Protein AF-A0A8B8PFB7-F1 (afdb_monomer_lite)

Sequence (196 aa):
MISNVTHLPDSCLSVFVFPQHELLQSFLKPPCSRMTKSSRSHKKQRLQTSRGCRTLCCSCRLSVSSSSEEAEGAGPERFATISSLAHAMVQERLDQMIRERQEARHRSERARRQRGGRGEKQFVVMVAMEKSSRDPREDFRESMVEMITVNKIDDPKDLRRLLNYYISMNSDEHRGLILEVFHDVCTRLFLCCKCH

Foldseek 3Di:
DDPPPPDDDPQQDKAWFFDDPVVPVVPPPDDDDDDDDDDDDDDDDDDDDDDDDDDDDDPDDDDDDDDDDDDDDDDCVVVVVVVVVVVVVVVVVVVVVVVVVVVVVVVVVVVVVVVVPPDPDPPDDTDIDIDRHPDVLVRLLVRLLCVCPVVVPDDPVVLVVVLVVRVVRGDPVCNVSSVVSSVVNCCVPPPVVPPD

Secondary structure (DSSP, 8-state):
-----------PEEEEE--STTHHHHH-SPPPP-----------------------------------------STHHHHHHHHHHHHHHHHHHHHHHHHHHHHHHHHHHHHHHHTTS----------EEEEES-HHHHHHHHHHHHHHHTT--SHHHHHHHHHHHHHHS-GGGHHHHHHHHHHHHHHHHTGGG--

pLDDT: mean 70.14, std 24.4, range [28.38, 98.25]

Radius of gyration: 36.39 Å; chains: 1; bounding box: 89×54×112 Å

Structure (mmCIF, N/CA/C/O backbone):
data_AF-A0A8B8PFB7-F1
#
_entry.id   AF-A0A8B8PFB7-F1
#
loop_
_atom_site.group_PDB
_atom_site.id
_atom_site.type_symbol
_atom_site.label_atom_id
_atom_site.label_alt_id
_atom_site.label_comp_id
_atom_site.label_asym_id
_atom_site.label_entity_id
_atom_site.label_seq_id
_atom_site.pdbx_PDB_ins_code
_atom_site.Cartn_x
_atom_site.Cartn_y
_atom_site.Cartn_z
_atom_site.occupancy
_atom_site.B_iso_or_equiv
_atom_site.auth_seq_id
_atom_site.auth_comp_id
_atom_site.auth_asym_id
_atom_site.auth_atom_id
_atom_site.pdbx_PDB_model_num
ATOM 1 N N . MET A 1 1 ? 19.085 -4.648 -51.138 1.00 39.06 1 MET A N 1
ATOM 2 C CA . MET A 1 1 ? 18.911 -5.297 -49.817 1.00 39.06 1 MET A CA 1
ATOM 3 C C . MET A 1 1 ? 18.331 -4.253 -48.876 1.00 39.06 1 MET A C 1
ATOM 5 O O . MET A 1 1 ? 18.726 -3.101 -49.003 1.00 39.06 1 MET A O 1
ATOM 9 N N . ILE A 1 2 ? 17.368 -4.604 -48.019 1.00 37.31 2 ILE A N 1
ATOM 10 C CA . ILE A 1 2 ? 16.707 -3.635 -47.127 1.00 37.31 2 ILE A CA 1
ATOM 11 C C . ILE A 1 2 ? 17.479 -3.592 -45.806 1.00 37.31 2 ILE A C 1
ATOM 13 O O . ILE A 1 2 ? 17.349 -4.494 -44.984 1.00 37.31 2 ILE A O 1
ATOM 17 N N . SER A 1 3 ? 18.282 -2.549 -45.605 1.00 39.00 3 SER A N 1
ATOM 18 C CA . SER A 1 3 ? 19.093 -2.359 -44.393 1.00 39.00 3 SER A CA 1
ATOM 19 C C . SER A 1 3 ? 18.281 -1.771 -43.229 1.00 39.00 3 SER A C 1
ATOM 21 O O . SER A 1 3 ? 18.699 -0.795 -42.610 1.00 39.00 3 SER A O 1
ATOM 23 N N . ASN A 1 4 ? 17.124 -2.363 -42.913 1.00 42.34 4 ASN A N 1
ATOM 24 C CA . ASN A 1 4 ? 16.313 -1.982 -41.751 1.00 42.34 4 ASN A CA 1
ATOM 25 C C . ASN A 1 4 ? 16.910 -2.568 -40.461 1.00 42.34 4 ASN A C 1
ATOM 27 O O . ASN A 1 4 ? 16.316 -3.422 -39.808 1.00 42.34 4 ASN A O 1
ATOM 31 N N . VAL A 1 5 ? 18.101 -2.097 -40.093 1.00 45.91 5 VAL A N 1
ATOM 32 C CA . VAL A 1 5 ? 18.707 -2.358 -38.782 1.00 45.91 5 VAL A CA 1
ATOM 33 C C . VAL A 1 5 ? 18.156 -1.323 -37.801 1.00 45.91 5 VAL A C 1
ATOM 35 O O . VAL A 1 5 ? 18.794 -0.318 -37.496 1.00 45.91 5 VAL A O 1
ATOM 38 N N . THR A 1 6 ? 16.928 -1.545 -37.330 1.00 47.28 6 THR A N 1
ATOM 39 C CA . THR A 1 6 ? 16.297 -0.740 -36.272 1.00 47.28 6 THR A CA 1
ATOM 40 C C . THR A 1 6 ? 16.892 -1.106 -34.913 1.00 47.28 6 THR A C 1
ATOM 42 O O . THR A 1 6 ? 16.247 -1.758 -34.097 1.00 47.28 6 THR A O 1
ATOM 45 N N . HIS A 1 7 ? 18.149 -0.720 -34.692 1.00 54.62 7 HIS A N 1
ATOM 46 C CA . HIS A 1 7 ? 18.865 -0.957 -33.443 1.00 54.62 7 HIS A CA 1
ATOM 47 C C . HIS A 1 7 ? 19.102 0.370 -32.720 1.00 54.62 7 HIS A C 1
ATOM 49 O O . HIS A 1 7 ? 20.118 1.020 -32.940 1.00 54.62 7 HIS A O 1
ATOM 55 N N . LEU A 1 8 ? 18.152 0.767 -31.870 1.00 46.72 8 LEU A N 1
ATOM 56 C CA . LEU A 1 8 ? 18.397 1.488 -30.615 1.00 46.72 8 LEU A CA 1
ATOM 57 C C . LEU A 1 8 ? 17.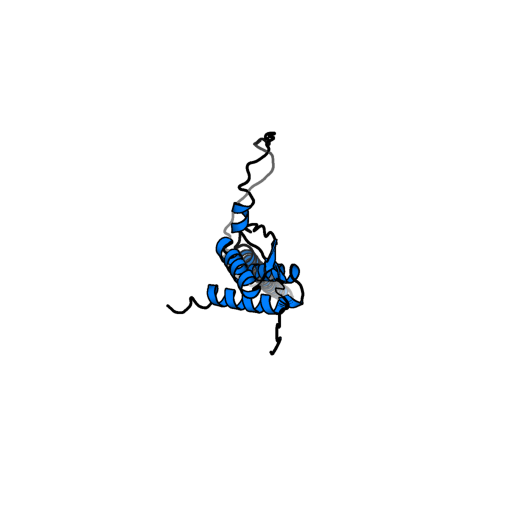076 1.606 -29.817 1.00 46.72 8 LEU A C 1
ATOM 59 O O . LEU A 1 8 ? 16.031 1.770 -30.449 1.00 46.72 8 LEU A O 1
ATOM 63 N N . PRO A 1 9 ? 17.101 1.639 -28.471 1.00 50.00 9 PRO A N 1
ATOM 64 C CA . PRO A 1 9 ? 18.211 1.313 -27.570 1.00 50.00 9 PRO A CA 1
ATOM 65 C C . PRO A 1 9 ? 17.917 0.104 -26.659 1.00 50.00 9 PRO A C 1
ATOM 67 O O . PRO A 1 9 ? 16.796 -0.091 -26.199 1.00 50.00 9 PRO A O 1
ATOM 70 N N . ASP A 1 10 ? 18.967 -0.614 -26.246 1.00 57.00 10 A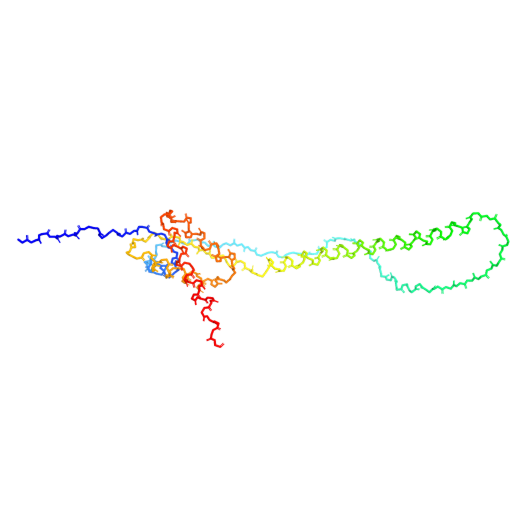SP A N 1
ATOM 71 C CA . ASP A 1 10 ? 18.970 -1.422 -25.013 1.00 57.00 10 ASP A CA 1
ATOM 72 C C . ASP A 1 10 ? 19.016 -0.502 -23.767 1.00 57.00 10 ASP A C 1
ATOM 74 O O . ASP A 1 10 ? 19.882 -0.628 -22.899 1.00 57.00 10 ASP A O 1
ATOM 78 N N . SER A 1 11 ? 18.130 0.498 -23.703 1.00 67.81 11 SER A N 1
ATOM 79 C CA . SER A 1 11 ? 18.106 1.506 -22.641 1.00 67.81 11 SER A CA 1
ATOM 80 C C . SER A 1 11 ? 17.482 0.931 -21.377 1.00 67.81 11 SER A C 1
ATOM 82 O O . SER A 1 11 ? 16.283 1.089 -21.140 1.00 67.81 11 SER A O 1
ATOM 84 N N . CYS A 1 12 ? 18.305 0.283 -20.555 1.00 78.56 12 CYS A N 1
ATOM 85 C CA . CYS A 1 12 ? 17.931 -0.007 -19.179 1.00 78.56 12 CYS A CA 1
ATOM 86 C C . CYS A 1 12 ? 17.580 1.307 -18.456 1.00 78.56 12 CYS A C 1
ATOM 88 O O . CYS A 1 12 ? 18.377 2.247 -18.449 1.00 78.56 12 CYS A O 1
ATOM 90 N N . LEU A 1 13 ? 16.403 1.365 -17.840 1.00 86.12 13 LEU A N 1
ATOM 91 C CA . LEU A 1 13 ? 15.935 2.509 -17.060 1.00 86.12 13 LEU A CA 1
ATOM 92 C C . LEU A 1 13 ? 16.525 2.439 -15.646 1.00 86.12 13 LEU A C 1
ATOM 94 O O . LEU A 1 13 ? 16.589 1.358 -15.062 1.00 86.12 13 LEU A O 1
ATOM 98 N N . SER A 1 14 ? 16.950 3.572 -15.083 1.00 89.69 14 SER A N 1
ATOM 99 C CA . SER A 1 14 ? 17.340 3.635 -13.668 1.00 89.69 14 SER A CA 1
ATOM 100 C C . SER A 1 14 ? 16.090 3.782 -12.802 1.00 89.69 14 SER A C 1
ATOM 102 O O . SER A 1 14 ? 15.333 4.739 -12.967 1.00 89.69 14 SER A O 1
ATOM 104 N N . VAL A 1 15 ? 15.865 2.827 -11.897 1.00 92.12 15 VAL A N 1
ATOM 105 C CA . VAL A 1 15 ? 14.739 2.828 -10.951 1.00 92.12 15 VAL A CA 1
ATOM 106 C C . VAL A 1 15 ? 15.194 2.444 -9.548 1.00 92.12 15 VAL A C 1
ATOM 108 O O . VAL A 1 15 ? 16.101 1.633 -9.375 1.00 92.12 15 VAL A O 1
ATOM 111 N N . PHE A 1 16 ? 14.542 3.000 -8.530 1.00 94.56 16 PHE A N 1
ATOM 112 C CA . PHE A 1 16 ? 14.813 2.693 -7.128 1.00 94.56 16 PHE A CA 1
ATOM 113 C C . PHE A 1 16 ? 13.823 1.663 -6.583 1.00 94.56 16 PHE A C 1
ATOM 115 O O . PHE A 1 16 ? 12.617 1.921 -6.488 1.00 94.56 16 PHE A O 1
ATOM 122 N N . VAL A 1 17 ? 14.365 0.514 -6.182 1.00 92.69 17 VAL A N 1
ATOM 123 C CA . VAL A 1 17 ? 13.664 -0.616 -5.551 1.00 92.69 17 VAL A CA 1
ATOM 124 C C . VAL A 1 17 ? 14.156 -0.826 -4.114 1.00 92.69 17 VAL A C 1
ATOM 126 O O . VAL A 1 17 ? 15.149 -0.237 -3.697 1.00 92.69 17 VAL A O 1
ATOM 129 N N . PHE A 1 18 ? 13.457 -1.653 -3.336 1.00 90.81 18 PHE A N 1
ATOM 130 C CA . PHE A 1 18 ? 13.737 -1.916 -1.919 1.00 90.81 18 PHE A CA 1
ATOM 131 C C . PHE A 1 18 ? 13.881 -3.430 -1.660 1.00 90.81 18 PHE A C 1
ATOM 133 O O . PHE A 1 18 ? 12.970 -4.038 -1.092 1.00 90.81 18 PHE A O 1
ATOM 140 N N . PRO A 1 19 ? 14.970 -4.070 -2.120 1.00 78.88 19 PRO A N 1
ATOM 141 C CA . PRO A 1 19 ? 15.204 -5.494 -1.899 1.00 78.88 19 PRO A CA 1
ATOM 142 C C . PRO A 1 19 ? 15.572 -5.777 -0.434 1.00 78.88 19 PRO A C 1
ATOM 144 O O . PRO A 1 19 ? 16.283 -4.997 0.204 1.00 78.88 19 PRO A O 1
ATOM 147 N N . GLN A 1 20 ? 15.133 -6.916 0.103 1.00 74.56 20 GLN A N 1
ATOM 148 C CA . GLN A 1 20 ? 15.530 -7.404 1.432 1.00 74.56 20 GLN A CA 1
ATOM 149 C C . GLN A 1 20 ? 16.622 -8.483 1.328 1.00 74.56 20 GLN A C 1
ATOM 151 O O . GLN A 1 20 ? 17.591 -8.454 2.090 1.00 74.56 20 GLN A O 1
ATOM 156 N N . HIS A 1 21 ? 16.524 -9.409 0.368 1.00 62.25 21 HIS A N 1
ATOM 157 C CA . HIS A 1 21 ? 17.450 -10.545 0.265 1.00 62.25 21 HIS A CA 1
ATOM 158 C C . HIS A 1 21 ? 18.843 -10.204 -0.322 1.00 62.25 21 HIS A C 1
ATOM 160 O O . HIS A 1 21 ? 19.815 -10.923 -0.072 1.00 62.25 21 HIS A O 1
ATOM 166 N N . GLU A 1 22 ? 19.004 -9.095 -1.058 1.00 54.19 22 GLU A N 1
ATOM 167 C CA . GLU A 1 22 ? 20.304 -8.704 -1.655 1.00 54.19 22 GLU A CA 1
ATOM 168 C C . GLU A 1 22 ? 21.370 -8.269 -0.625 1.00 54.19 22 GLU A C 1
ATOM 170 O O . GLU A 1 22 ? 22.569 -8.217 -0.928 1.00 54.19 22 GLU A O 1
ATOM 175 N N . LEU A 1 23 ? 20.969 -8.076 0.637 1.00 51.97 23 LEU A N 1
ATOM 176 C CA . LEU A 1 23 ? 21.881 -7.894 1.770 1.00 51.97 23 LEU A CA 1
ATOM 177 C C . LEU A 1 23 ? 22.758 -9.130 2.062 1.00 51.97 23 LEU A C 1
ATOM 179 O O . LEU A 1 23 ? 23.718 -9.017 2.819 1.00 51.97 23 LEU A O 1
ATOM 183 N N . LEU A 1 24 ? 22.480 -10.304 1.479 1.00 50.06 24 LEU A N 1
ATOM 184 C CA . LEU A 1 24 ? 23.294 -11.511 1.697 1.00 50.06 24 LEU A CA 1
ATOM 185 C C . LEU A 1 24 ? 24.457 -11.671 0.707 1.00 50.06 24 LEU A C 1
ATOM 187 O O . LEU A 1 24 ? 25.542 -12.079 1.117 1.00 50.06 24 LEU A O 1
ATOM 191 N N . GLN A 1 25 ? 24.281 -11.335 -0.576 1.00 45.12 25 GLN A N 1
ATOM 192 C CA . GLN A 1 25 ? 25.346 -11.535 -1.575 1.00 45.12 25 GLN A CA 1
ATOM 193 C C . GLN A 1 25 ? 26.448 -10.467 -1.483 1.00 45.12 25 GLN A C 1
ATOM 195 O O . GLN A 1 25 ? 27.622 -10.759 -1.704 1.00 45.12 25 GLN A O 1
ATOM 200 N N . SER A 1 26 ? 26.088 -9.244 -1.086 1.00 48.78 26 SER A N 1
ATOM 201 C CA . SER A 1 26 ? 27.021 -8.123 -0.913 1.00 48.78 26 SER A CA 1
ATOM 202 C C . SER A 1 26 ? 27.890 -8.232 0.353 1.00 48.78 26 SER A C 1
ATOM 204 O O . SER A 1 26 ? 29.047 -7.808 0.343 1.00 48.78 26 SER A O 1
ATOM 206 N N . PHE A 1 27 ? 27.379 -8.843 1.429 1.00 47.19 27 PHE A N 1
ATOM 207 C CA . PHE A 1 27 ? 28.067 -8.950 2.727 1.00 47.19 27 PHE A CA 1
ATOM 208 C C . PHE A 1 27 ? 28.933 -10.212 2.908 1.00 47.19 27 PHE A C 1
ATOM 210 O O . PHE A 1 27 ? 29.645 -10.321 3.905 1.00 47.19 27 PHE A O 1
ATOM 217 N N . LEU A 1 28 ? 28.938 -11.151 1.955 1.00 43.72 28 LEU A N 1
ATOM 218 C CA . LEU A 1 28 ? 29.714 -12.402 2.045 1.00 43.72 28 LEU A CA 1
ATOM 219 C C . LEU A 1 28 ? 31.224 -12.262 1.744 1.00 43.72 28 LEU A C 1
ATOM 221 O O . LEU A 1 28 ? 31.945 -13.260 1.707 1.00 43.72 28 LEU A O 1
ATOM 225 N N . LYS A 1 29 ? 31.742 -11.037 1.573 1.00 38.25 29 LYS A N 1
ATOM 226 C CA . LYS A 1 29 ? 33.186 -10.780 1.449 1.00 38.25 29 LYS A CA 1
ATOM 227 C C . LYS A 1 29 ? 33.809 -10.617 2.852 1.00 38.25 29 LYS A C 1
ATOM 229 O O . LYS A 1 29 ? 33.392 -9.718 3.580 1.00 38.25 29 LYS A O 1
ATOM 234 N N . PRO A 1 30 ? 34.773 -11.467 3.266 1.00 37.91 30 PRO A N 1
ATOM 235 C CA . PRO A 1 30 ? 35.178 -11.570 4.671 1.00 37.91 30 PRO A CA 1
ATOM 236 C C . PRO A 1 30 ? 35.854 -10.298 5.233 1.00 37.91 30 PRO A C 1
ATOM 238 O O . PRO A 1 30 ? 36.470 -9.538 4.482 1.00 37.91 30 PRO A O 1
ATOM 241 N N . PRO A 1 31 ? 35.742 -10.045 6.555 1.00 41.88 31 PRO A N 1
ATOM 242 C CA . PRO A 1 31 ? 35.890 -8.704 7.120 1.00 41.88 31 PRO A CA 1
ATOM 243 C C . PRO A 1 31 ? 37.311 -8.353 7.583 1.00 41.88 31 PRO A C 1
ATOM 245 O O . PRO A 1 31 ? 38.028 -9.179 8.146 1.00 41.88 31 PRO A O 1
ATOM 248 N N . CYS A 1 32 ? 37.673 -7.071 7.477 1.00 33.94 32 CYS A N 1
ATOM 249 C CA . CYS A 1 32 ? 38.867 -6.527 8.124 1.00 33.94 32 CYS A CA 1
ATOM 250 C C . CYS A 1 32 ? 38.530 -6.058 9.553 1.00 33.94 32 CYS A C 1
ATOM 252 O O . CYS A 1 32 ? 37.668 -5.205 9.759 1.00 33.94 32 CYS A O 1
ATOM 254 N N . SER A 1 33 ? 39.181 -6.641 10.561 1.00 35.56 33 SER A N 1
ATOM 255 C CA . SER A 1 33 ? 38.752 -6.561 11.964 1.00 35.56 33 SER A CA 1
ATOM 256 C C . SER A 1 33 ? 39.342 -5.394 12.766 1.00 35.56 33 SER A C 1
ATOM 258 O O . SER A 1 33 ? 40.562 -5.208 12.772 1.00 35.56 33 SER A O 1
ATOM 260 N N . ARG A 1 34 ? 38.534 -4.764 13.634 1.00 35.47 34 ARG A N 1
ATOM 261 C CA . ARG A 1 34 ? 39.007 -4.291 14.952 1.00 35.47 34 ARG A CA 1
ATOM 262 C C . ARG A 1 34 ? 37.878 -4.241 15.989 1.00 35.47 34 ARG A C 1
ATOM 264 O O . ARG A 1 34 ? 36.794 -3.748 15.709 1.00 35.47 34 ARG A O 1
ATOM 271 N N . MET A 1 35 ? 38.155 -4.737 17.196 1.00 32.03 35 MET A N 1
ATOM 272 C CA . MET A 1 35 ? 37.244 -4.688 18.347 1.00 32.03 35 MET A CA 1
ATOM 273 C C . MET A 1 35 ? 37.580 -3.524 19.287 1.00 32.03 35 MET A C 1
ATOM 275 O O . MET A 1 35 ? 38.755 -3.285 19.556 1.00 32.03 35 MET A O 1
ATOM 279 N N . THR A 1 36 ? 36.562 -2.963 19.939 1.00 35.62 36 THR A N 1
ATOM 280 C CA . THR A 1 36 ? 36.608 -2.555 21.360 1.00 35.62 36 THR A CA 1
ATOM 281 C C . THR A 1 36 ? 35.285 -2.950 22.037 1.00 35.62 36 THR A C 1
ATOM 283 O O . THR A 1 36 ? 34.345 -3.374 21.364 1.00 35.62 36 THR A O 1
ATOM 286 N N . LYS A 1 37 ? 35.229 -2.952 23.377 1.00 32.09 37 LYS A N 1
ATOM 287 C CA . LYS A 1 37 ? 34.190 -3.656 24.157 1.00 32.09 37 LYS A CA 1
ATOM 288 C C . LYS A 1 37 ? 33.369 -2.722 25.056 1.00 32.09 37 LYS A C 1
ATOM 290 O O . LYS A 1 37 ? 33.923 -1.826 25.674 1.00 32.09 37 LYS A O 1
ATOM 295 N N . SER A 1 38 ? 32.077 -3.049 25.170 1.00 31.41 38 SER A N 1
ATOM 296 C CA . SER A 1 38 ? 31.204 -3.001 26.363 1.00 31.41 38 SER A CA 1
ATOM 297 C C . SER A 1 38 ? 31.486 -1.978 27.481 1.00 31.41 38 SER A C 1
ATOM 299 O O . SER A 1 38 ? 32.501 -2.058 28.169 1.00 31.41 38 SER A O 1
ATOM 301 N N . SER A 1 39 ? 30.472 -1.184 27.851 1.00 31.66 39 SER A N 1
ATOM 302 C CA . SER A 1 39 ? 29.658 -1.502 29.051 1.00 31.66 39 SER A CA 1
ATOM 303 C C . SER A 1 39 ? 28.652 -0.404 29.428 1.00 31.66 39 SER A C 1
ATOM 305 O O . SER A 1 39 ? 28.921 0.787 29.303 1.00 31.66 39 SER A O 1
ATOM 307 N N . ARG A 1 40 ? 27.497 -0.808 29.977 1.00 36.97 40 ARG A N 1
ATOM 308 C CA . ARG A 1 40 ? 26.675 0.002 30.895 1.00 36.97 40 ARG A CA 1
ATOM 309 C C . ARG A 1 40 ? 26.079 -0.917 31.962 1.00 36.97 40 ARG A C 1
ATOM 311 O O . ARG A 1 40 ? 25.558 -1.981 31.639 1.00 36.97 40 ARG A O 1
ATOM 318 N N . SER A 1 41 ? 26.212 -0.529 33.229 1.00 32.84 41 SER A N 1
ATOM 319 C CA . SER A 1 41 ? 25.873 -1.379 34.378 1.00 32.84 41 SER A CA 1
ATOM 320 C C . SER A 1 41 ? 24.480 -1.087 34.943 1.00 32.84 41 SER A C 1
ATOM 322 O O . SER A 1 41 ? 23.955 0.017 34.805 1.00 32.84 41 SER A O 1
ATOM 324 N N . HIS A 1 42 ? 23.895 -2.081 35.612 1.00 37.78 42 HIS A N 1
ATOM 325 C CA . HIS A 1 42 ? 22.624 -1.960 36.324 1.00 37.78 42 HIS A CA 1
ATOM 326 C C . HIS A 1 42 ? 22.849 -1.395 37.735 1.00 37.78 42 HIS A C 1
ATOM 328 O O . HIS A 1 42 ? 23.786 -1.804 38.421 1.00 37.78 42 HIS A O 1
ATOM 334 N N . LYS A 1 43 ? 21.940 -0.547 38.237 1.00 35.34 43 LYS A N 1
ATOM 335 C CA . LYS A 1 43 ? 21.883 -0.215 39.672 1.00 35.34 43 LYS A CA 1
ATOM 336 C C . LYS A 1 43 ? 20.445 -0.045 40.166 1.00 35.34 43 LYS A C 1
ATOM 338 O O . LYS A 1 43 ? 19.763 0.906 39.803 1.00 35.34 43 LYS A O 1
ATOM 343 N N 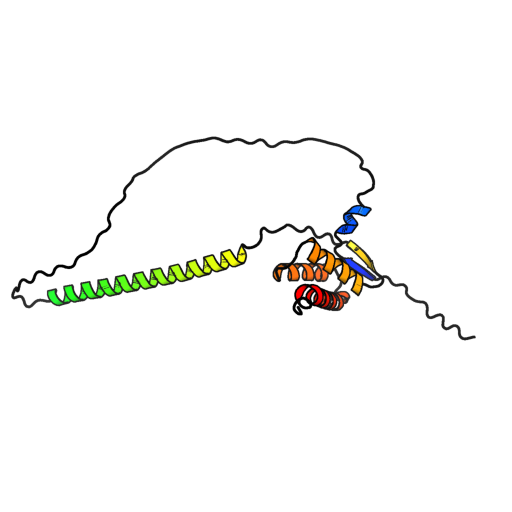. LYS A 1 44 ? 20.002 -0.962 41.033 1.00 37.28 44 LYS A N 1
ATOM 344 C CA . LYS A 1 44 ? 18.828 -0.772 41.903 1.00 37.28 44 LYS A CA 1
ATOM 345 C C . LYS A 1 44 ? 19.237 0.059 43.123 1.00 37.28 44 LYS A C 1
ATOM 347 O O . LYS A 1 44 ? 20.314 -0.169 43.668 1.00 37.28 44 LYS A O 1
ATOM 352 N N . GLN A 1 45 ? 18.342 0.908 43.627 1.00 35.09 45 GLN A N 1
ATOM 353 C CA . GLN A 1 45 ? 18.314 1.290 45.045 1.00 35.09 45 GLN A CA 1
ATOM 354 C C . GLN A 1 45 ? 16.857 1.518 45.497 1.00 35.09 45 GLN A C 1
ATOM 356 O O . GLN A 1 45 ? 15.939 1.433 44.682 1.00 35.09 45 GLN A O 1
ATOM 361 N N . ARG A 1 46 ? 16.625 1.661 46.808 1.00 34.22 46 ARG A N 1
ATOM 362 C CA . ARG A 1 46 ? 15.356 1.337 47.481 1.00 34.22 46 ARG A CA 1
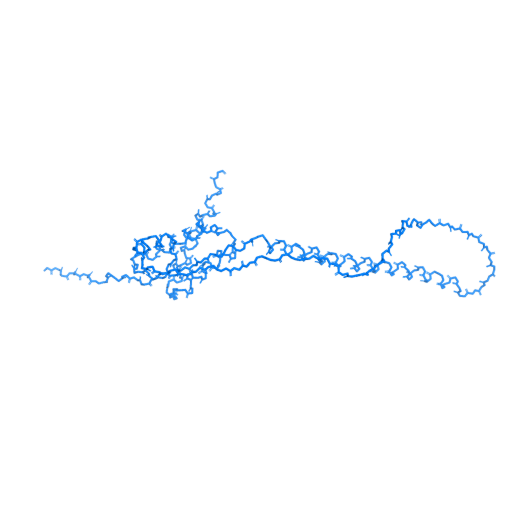ATOM 363 C C . ARG A 1 46 ? 15.014 2.375 48.567 1.00 34.22 46 ARG A C 1
ATOM 365 O O . ARG A 1 46 ? 15.901 2.727 49.333 1.00 34.22 46 ARG A O 1
ATOM 372 N N . LEU A 1 47 ? 13.709 2.650 48.712 1.00 30.95 47 LEU A N 1
ATOM 373 C CA . LEU A 1 47 ? 12.987 3.097 49.926 1.00 30.95 47 LEU A CA 1
ATOM 374 C C . LEU A 1 47 ? 12.931 4.600 50.314 1.00 30.95 47 LEU A C 1
ATOM 376 O O . LEU A 1 47 ? 13.961 5.209 50.553 1.00 30.95 47 LEU A O 1
ATOM 380 N N . GLN A 1 48 ? 11.683 5.061 50.561 1.00 37.06 48 GLN A N 1
ATOM 381 C CA . GLN A 1 48 ? 11.217 6.045 51.578 1.00 37.06 48 GLN A CA 1
ATOM 382 C C . GLN A 1 48 ? 11.730 7.510 51.527 1.00 37.06 48 GLN A C 1
ATOM 384 O O . GLN A 1 48 ? 12.805 7.785 51.022 1.00 37.06 48 GLN A O 1
ATOM 389 N N . THR A 1 49 ? 11.013 8.534 52.024 1.00 28.38 49 THR A N 1
ATOM 390 C CA . THR A 1 49 ? 9.701 8.657 52.732 1.00 28.38 49 THR A CA 1
ATOM 391 C C . THR A 1 49 ? 8.745 9.592 51.917 1.00 28.38 49 THR A C 1
ATOM 393 O O . THR A 1 49 ? 9.031 9.798 50.745 1.00 28.38 49 THR A O 1
ATOM 396 N N . SER A 1 50 ? 7.599 10.176 52.333 1.00 34.19 50 SER A N 1
ATOM 397 C CA . SER A 1 50 ? 6.775 10.220 53.570 1.00 34.19 50 SER A CA 1
ATOM 398 C C . SER A 1 50 ? 5.299 10.586 53.234 1.00 34.19 50 SER A C 1
ATOM 400 O O . SER A 1 50 ? 5.042 10.966 52.100 1.00 34.19 50 SER A O 1
ATOM 402 N N . ARG A 1 51 ? 4.391 10.563 54.238 1.00 36.50 51 ARG A N 1
ATOM 403 C CA . ARG A 1 51 ? 3.110 11.331 54.383 1.00 36.50 51 ARG A CA 1
ATOM 404 C C . ARG A 1 51 ? 2.034 11.246 53.258 1.00 36.50 51 ARG A C 1
ATOM 406 O O . ARG A 1 51 ? 2.292 11.591 52.119 1.00 36.50 51 ARG A O 1
ATOM 413 N N . GLY A 1 52 ? 0.765 10.914 53.543 1.00 32.75 52 GLY A N 1
ATOM 414 C CA . GLY A 1 52 ? 0.136 10.549 54.826 1.00 32.75 52 GLY A CA 1
ATOM 415 C C . GLY A 1 52 ? -1.375 10.221 54.729 1.00 32.75 52 GLY A C 1
ATOM 416 O O . GLY A 1 52 ? -1.953 10.323 53.659 1.00 32.75 52 GLY A O 1
ATOM 417 N N . CYS A 1 53 ? -1.959 9.809 55.868 1.00 35.12 53 CYS A N 1
ATOM 418 C CA . CYS A 1 53 ? -3.390 9.682 56.247 1.00 35.12 53 CYS A CA 1
ATOM 419 C C . CYS A 1 53 ? -4.436 9.290 55.165 1.00 35.12 53 CYS A C 1
ATOM 421 O O . CYS A 1 53 ? -4.785 10.091 54.311 1.00 35.12 53 CYS A O 1
ATOM 423 N N . ARG A 1 54 ? -4.960 8.047 55.156 1.00 42.25 54 ARG A N 1
ATOM 424 C CA . ARG A 1 54 ? -6.076 7.520 56.006 1.00 42.25 54 ARG A CA 1
ATOM 425 C C . ARG A 1 54 ? -7.408 8.262 55.756 1.00 42.25 54 ARG A C 1
ATOM 427 O O . ARG A 1 54 ? -7.510 9.426 56.118 1.00 42.25 54 ARG A O 1
ATOM 434 N N . THR A 1 55 ? -8.477 7.631 55.250 1.00 41.38 55 THR A N 1
ATOM 435 C CA . THR A 1 55 ? -9.435 6.780 56.013 1.00 41.38 55 THR A CA 1
ATOM 436 C C . THR A 1 55 ? -10.530 6.247 55.050 1.00 41.38 55 THR A C 1
ATOM 438 O O . THR A 1 55 ? -10.745 6.843 53.999 1.00 41.38 55 THR A O 1
ATOM 441 N N . LEU A 1 56 ? -11.197 5.129 55.377 1.00 50.59 56 LEU A N 1
ATOM 442 C CA . LEU A 1 56 ? -12.327 4.536 54.622 1.00 50.59 56 LEU A CA 1
ATOM 443 C C . LEU A 1 56 ? -13.687 4.915 55.261 1.00 50.59 56 LEU A C 1
ATOM 445 O O . LEU A 1 56 ? -13.703 5.622 56.262 1.00 50.59 56 LEU A O 1
ATOM 449 N N . CYS A 1 57 ? -14.804 4.355 54.767 1.00 36.94 57 CYS A N 1
ATOM 450 C CA . CYS A 1 57 ? -16.195 4.621 55.201 1.00 36.94 57 CYS A CA 1
ATOM 451 C C . CYS A 1 57 ? -16.782 5.931 54.605 1.00 36.94 57 CYS A C 1
ATOM 453 O O . CYS A 1 57 ? -16.040 6.862 54.322 1.00 36.94 57 CYS A O 1
ATOM 455 N N . CYS A 1 58 ? -18.090 6.059 54.339 1.00 38.16 58 CYS A N 1
ATOM 456 C CA . CYS A 1 58 ? -19.217 5.191 54.712 1.00 38.16 58 CYS A CA 1
ATOM 457 C C . CYS A 1 58 ? -20.191 4.907 53.549 1.00 38.16 58 CYS A C 1
ATOM 459 O O . CYS A 1 58 ? -20.328 5.703 52.624 1.00 38.16 58 CYS A O 1
ATOM 461 N N . SER A 1 59 ? -20.900 3.775 53.626 1.00 49.47 59 SER A N 1
ATOM 462 C CA . SER A 1 59 ? -22.034 3.444 52.750 1.00 49.47 59 SER A CA 1
ATOM 463 C C . SER A 1 59 ? -23.327 4.063 53.294 1.00 49.47 59 SER A C 1
ATOM 465 O O . SER A 1 59 ? -24.133 3.387 53.933 1.00 49.47 59 SER A O 1
ATOM 467 N N . CYS A 1 60 ? -23.525 5.361 53.069 1.00 35.53 60 CYS A N 1
ATOM 468 C CA . CYS A 1 60 ? -24.703 6.075 53.561 1.00 35.53 60 CYS A CA 1
ATOM 469 C C . CYS A 1 60 ? -25.952 5.776 52.712 1.00 35.53 60 CYS A C 1
ATOM 471 O O . CYS A 1 60 ? -26.202 6.434 51.704 1.00 35.53 60 CYS A O 1
ATOM 473 N N . ARG A 1 61 ? -26.782 4.821 53.154 1.00 48.09 61 ARG A N 1
ATOM 474 C CA . ARG A 1 61 ? -28.199 4.775 52.755 1.00 48.09 61 ARG A CA 1
ATOM 475 C C . ARG A 1 61 ? -28.893 6.012 53.332 1.00 48.09 61 ARG A C 1
ATOM 477 O O . ARG A 1 61 ? -29.052 6.104 54.546 1.00 48.09 61 ARG A O 1
ATOM 484 N N . LEU A 1 62 ? -29.332 6.930 52.476 1.00 39.16 62 LEU A N 1
ATOM 485 C CA . LEU A 1 62 ? -30.250 7.994 52.878 1.00 39.16 62 LEU A CA 1
ATOM 486 C C . LEU A 1 62 ? -31.678 7.439 52.851 1.00 39.16 62 LEU A C 1
ATOM 488 O O . LEU A 1 62 ? -32.303 7.344 51.797 1.00 39.16 62 LEU A O 1
ATOM 492 N N . SER A 1 63 ? -32.172 7.019 54.015 1.00 34.47 63 SER A N 1
ATOM 493 C CA . SER A 1 63 ? -33.596 6.741 54.212 1.00 34.47 63 SER A CA 1
ATOM 494 C C . SER A 1 63 ? -34.334 8.057 54.432 1.00 34.47 63 SER A C 1
ATOM 496 O O . SER A 1 63 ? -33.950 8.835 55.303 1.00 34.47 63 SER A O 1
ATOM 498 N N . VAL A 1 64 ? -35.406 8.293 53.676 1.00 38.56 64 VAL A N 1
ATOM 499 C CA . VAL A 1 64 ? -36.339 9.387 53.962 1.00 38.56 64 VAL A CA 1
ATOM 500 C C . VAL A 1 64 ? -37.309 8.962 55.063 1.00 38.56 64 VAL A C 1
ATOM 502 O O . VAL A 1 64 ? -37.942 7.913 54.960 1.00 38.56 64 VAL A O 1
ATOM 505 N N . SER A 1 65 ? -37.446 9.799 56.089 1.00 31.95 65 SER A N 1
ATOM 506 C CA . SER A 1 65 ? -38.533 9.737 57.066 1.00 31.95 65 SER A CA 1
ATOM 507 C C . SER A 1 65 ? -39.191 11.107 57.117 1.00 31.95 65 SER A C 1
ATOM 509 O O . SER A 1 65 ? -38.513 12.109 57.332 1.00 31.95 65 SER A O 1
ATOM 511 N N . SER A 1 66 ? -40.502 11.150 56.898 1.00 43.94 66 SER A N 1
ATOM 512 C CA . SER A 1 66 ? -41.307 12.351 57.107 1.00 43.94 66 SER A CA 1
ATOM 513 C C . SER A 1 66 ? -41.829 12.348 58.542 1.00 43.94 66 SER A C 1
ATOM 515 O O . SER A 1 66 ? -42.392 11.345 58.977 1.00 43.94 66 SER A O 1
ATOM 517 N N . SER A 1 67 ? -41.658 13.467 59.245 1.00 36.47 67 SER A N 1
ATOM 518 C CA . SER A 1 67 ? -42.456 13.811 60.423 1.00 36.47 67 SER A CA 1
ATOM 519 C C . SER A 1 67 ? -43.273 15.051 60.086 1.00 36.47 67 SER A C 1
ATOM 521 O O . SER A 1 67 ? -42.731 16.031 59.576 1.00 36.47 67 SER A O 1
ATOM 523 N N . SER A 1 68 ? -44.573 14.981 60.342 1.00 52.75 68 SER A N 1
ATOM 524 C CA . SER A 1 68 ? -45.540 16.048 60.103 1.00 52.75 68 SER A CA 1
ATOM 525 C C . SER A 1 68 ? -45.894 16.738 61.416 1.00 52.75 68 SER A C 1
ATOM 527 O O . SER A 1 68 ? -46.465 16.097 62.299 1.00 52.75 68 SER A O 1
ATOM 529 N N . GLU A 1 69 ? -45.625 18.036 61.518 1.00 42.16 69 GLU A N 1
ATOM 530 C CA . GLU A 1 69 ? -46.138 18.884 62.595 1.00 42.16 69 GLU A CA 1
ATOM 531 C C . GLU A 1 69 ? -46.769 20.131 61.963 1.00 42.16 69 GLU A C 1
ATOM 533 O O . GLU A 1 69 ? -46.107 20.881 61.244 1.00 42.16 69 GLU A O 1
ATOM 538 N N . GLU A 1 70 ? -48.074 20.312 62.174 1.00 59.59 70 GLU A N 1
ATOM 539 C CA . GLU A 1 70 ? -48.813 21.471 61.673 1.00 59.59 70 GLU A CA 1
ATOM 540 C C . GLU A 1 70 ? -48.554 22.680 62.576 1.00 59.59 70 GLU A C 1
ATOM 542 O O . GLU A 1 70 ? -48.841 22.649 63.774 1.00 59.59 70 GLU A O 1
ATOM 547 N N . ALA A 1 71 ? -48.049 23.763 61.987 1.00 37.78 71 ALA A N 1
ATOM 548 C CA . ALA A 1 71 ? -47.902 25.052 62.647 1.00 37.78 71 ALA A CA 1
ATOM 549 C C . ALA A 1 71 ? -48.426 26.172 61.739 1.00 37.78 71 ALA A C 1
ATOM 551 O O . ALA A 1 71 ? -47.968 26.349 60.603 1.00 37.78 71 ALA A O 1
ATOM 552 N N . GLU A 1 72 ? -49.391 26.923 62.270 1.00 54.69 72 GLU A N 1
ATOM 553 C CA . GLU A 1 72 ? -49.982 28.108 61.650 1.00 54.69 72 GLU A CA 1
ATOM 554 C C . GLU A 1 72 ? -48.916 29.188 61.412 1.00 54.69 72 GLU A C 1
ATOM 556 O O . GLU A 1 72 ? -48.208 29.597 62.333 1.00 54.69 72 GLU A O 1
ATOM 561 N N . GLY A 1 73 ? -48.806 29.677 60.175 1.00 38.47 73 GLY A N 1
ATOM 562 C CA . GLY A 1 73 ? -47.790 30.667 59.818 1.00 38.47 73 GLY A CA 1
ATOM 563 C C . GLY A 1 73 ? -47.832 31.073 58.349 1.00 38.47 73 GLY A C 1
ATOM 564 O O . GLY A 1 73 ? -47.180 30.462 57.502 1.00 38.47 73 GLY A O 1
ATOM 565 N N . ALA A 1 74 ? -48.579 32.133 58.036 1.00 50.84 74 ALA A N 1
ATOM 566 C CA . ALA A 1 74 ? -48.611 32.716 56.698 1.00 50.84 74 ALA A CA 1
ATOM 567 C C . ALA A 1 74 ? -47.314 33.502 56.417 1.00 50.84 74 ALA A C 1
ATOM 569 O O . ALA A 1 74 ? -47.208 34.683 56.745 1.00 50.84 74 ALA A O 1
ATOM 570 N N . GLY A 1 75 ? -46.318 32.848 55.810 1.00 45.94 75 GLY A N 1
ATOM 571 C CA . GLY A 1 75 ? -45.033 33.469 55.474 1.00 45.94 75 GLY A CA 1
ATOM 572 C C . GLY A 1 75 ? -44.330 32.853 54.252 1.00 45.94 75 GLY A C 1
ATOM 573 O O . GLY A 1 75 ? -44.714 31.771 53.801 1.00 45.94 75 GLY A O 1
ATOM 574 N N . PRO A 1 76 ? -43.286 33.512 53.703 1.00 48.00 76 PRO A N 1
ATOM 575 C CA . PRO A 1 76 ? -42.628 33.088 52.457 1.00 48.00 76 PRO A CA 1
ATOM 576 C C . PRO A 1 76 ? -41.848 31.763 52.546 1.00 48.00 76 PRO A C 1
ATOM 578 O O . PRO A 1 76 ? -41.515 31.179 51.516 1.00 48.00 76 PRO A O 1
ATOM 581 N N . GLU A 1 77 ? -41.570 31.284 53.763 1.00 45.28 77 GLU A N 1
ATOM 582 C CA . GLU A 1 77 ? -40.784 30.079 54.083 1.00 45.28 77 GLU A CA 1
ATOM 583 C C . GLU A 1 77 ? -41.140 28.851 53.231 1.00 45.28 77 GLU A C 1
ATOM 585 O O . GLU A 1 77 ? -40.254 28.239 52.634 1.00 45.28 77 GLU A O 1
ATOM 590 N N . ARG A 1 78 ? -42.433 28.517 53.086 1.00 42.81 78 ARG A N 1
ATOM 591 C CA . ARG A 1 78 ? -42.851 27.315 52.337 1.00 42.81 78 ARG A CA 1
ATOM 592 C C . ARG A 1 78 ? -42.438 27.370 50.853 1.00 42.81 78 ARG A C 1
ATOM 594 O O . ARG A 1 78 ? -42.170 26.327 50.262 1.00 42.81 78 ARG A O 1
ATOM 601 N N . PHE A 1 79 ? -42.299 28.561 50.258 1.00 43.59 79 PHE A N 1
ATOM 602 C CA . PHE A 1 79 ? -41.727 28.714 48.911 1.00 43.59 79 PHE A CA 1
ATOM 603 C C . PHE A 1 79 ? -40.199 28.582 48.897 1.00 43.59 79 PHE A C 1
ATOM 605 O O . PHE A 1 79 ? -39.654 28.053 47.929 1.00 43.59 79 PHE A O 1
ATOM 612 N N . ALA A 1 80 ? -39.500 29.003 49.956 1.00 48.94 80 ALA A N 1
ATOM 613 C CA . ALA A 1 80 ? -38.050 28.850 50.063 1.00 48.94 80 ALA A CA 1
ATOM 614 C C . ALA A 1 80 ? -37.633 27.369 50.134 1.00 48.94 80 ALA A C 1
ATOM 616 O O . ALA A 1 80 ? -36.691 26.972 49.447 1.00 48.94 80 ALA A O 1
ATOM 617 N N . THR A 1 81 ? -38.365 26.529 50.878 1.00 55.34 81 THR A N 1
ATOM 618 C CA . THR A 1 81 ? -38.084 25.082 50.976 1.00 55.34 81 THR A CA 1
ATOM 619 C C . THR A 1 81 ? -38.398 24.322 49.682 1.00 55.34 81 THR A C 1
ATOM 621 O O . THR A 1 81 ? -37.640 23.443 49.277 1.00 55.34 81 THR A O 1
ATOM 624 N N . ILE A 1 82 ? -39.491 24.670 48.992 1.00 53.72 82 ILE A N 1
ATOM 625 C CA . ILE A 1 82 ? -39.827 24.072 47.687 1.00 53.72 82 ILE A CA 1
ATOM 626 C C . ILE A 1 82 ? -38.801 24.501 46.627 1.00 53.72 82 ILE A C 1
ATOM 628 O O . ILE A 1 82 ? -38.344 23.675 45.836 1.00 53.72 82 ILE A O 1
ATOM 632 N N . SER A 1 83 ? -38.388 25.773 46.645 1.00 65.75 83 SER A N 1
ATOM 633 C CA . SER A 1 83 ? -37.344 26.300 45.763 1.00 65.75 83 SER A CA 1
ATOM 634 C C . SER A 1 83 ? -35.994 25.616 46.000 1.00 65.75 83 SER A C 1
ATOM 636 O O . SER A 1 83 ? -35.355 25.186 45.042 1.00 65.75 83 SER A O 1
ATOM 638 N N . SER A 1 84 ? -35.569 25.431 47.256 1.00 75.69 84 SER A N 1
ATOM 639 C CA . SER A 1 84 ? -34.287 24.782 47.563 1.00 75.69 84 SER A CA 1
ATOM 640 C C . SER A 1 84 ? -34.261 23.299 47.176 1.00 75.69 84 SER A C 1
ATOM 642 O O . SER A 1 84 ? -33.256 22.842 46.629 1.00 75.69 84 SER A O 1
ATOM 644 N N . LEU A 1 85 ? -35.369 22.565 47.348 1.00 79.31 85 LEU A N 1
ATOM 645 C CA . LEU A 1 85 ? -35.498 21.188 46.856 1.00 79.31 85 LEU A CA 1
ATOM 646 C C . LEU A 1 85 ? -35.450 21.124 45.320 1.00 79.31 85 LEU A C 1
ATOM 648 O O . LEU A 1 85 ? -34.714 20.309 44.762 1.00 79.31 85 LEU A O 1
ATOM 652 N N . ALA A 1 86 ? -36.173 22.009 44.627 1.00 82.44 86 ALA A N 1
ATOM 653 C CA . ALA A 1 86 ? -36.135 22.088 43.167 1.00 82.44 86 ALA A CA 1
ATOM 654 C C . ALA A 1 86 ? -34.726 22.437 42.649 1.00 82.44 86 ALA A C 1
ATOM 656 O O . ALA A 1 86 ? -34.233 21.798 41.717 1.00 82.44 86 ALA A O 1
ATOM 657 N N . HIS A 1 87 ? -34.036 23.385 43.292 1.00 85.12 87 HIS A N 1
ATOM 658 C CA . HIS A 1 87 ? -32.642 23.715 42.999 1.00 85.12 87 HIS A CA 1
ATOM 659 C C . HIS A 1 87 ? -31.701 22.524 43.224 1.00 85.12 87 HIS A C 1
ATOM 661 O O . HIS A 1 87 ? -30.852 22.271 42.371 1.00 85.12 87 HIS A O 1
ATOM 667 N N . ALA A 1 88 ? -31.864 21.763 44.311 1.00 87.19 88 ALA A N 1
ATOM 668 C CA . ALA A 1 88 ? -31.058 20.571 44.577 1.00 87.19 88 ALA A CA 1
ATOM 669 C C . ALA A 1 88 ? -31.243 19.494 43.491 1.00 87.19 88 ALA A C 1
ATOM 671 O O . ALA A 1 88 ? -30.257 18.974 42.969 1.00 87.19 88 ALA A O 1
ATOM 672 N N . MET A 1 89 ? -32.487 19.220 43.080 1.00 89.12 89 MET A N 1
ATOM 673 C CA . MET A 1 89 ? -32.792 18.265 42.005 1.00 89.12 89 MET A CA 1
ATOM 674 C C . MET A 1 89 ? -32.236 18.714 40.642 1.00 89.12 89 MET A C 1
ATOM 676 O O . MET A 1 89 ? -31.706 17.899 39.883 1.00 89.12 89 MET A O 1
ATOM 680 N N . VAL A 1 90 ? -32.319 20.012 40.324 1.00 94.31 90 VAL A N 1
ATOM 681 C CA . VAL A 1 90 ? -31.736 20.581 39.094 1.00 94.31 90 VAL A CA 1
ATOM 682 C C . VAL A 1 90 ? -30.208 20.503 39.120 1.00 94.31 90 VAL A C 1
ATOM 684 O O . VAL A 1 90 ? -29.608 20.131 38.111 1.00 94.31 90 VAL A O 1
ATOM 687 N N . GLN A 1 91 ? -29.579 20.794 40.263 1.00 93.06 91 GLN A N 1
ATOM 688 C CA . GLN A 1 91 ? -28.129 20.712 40.438 1.00 93.06 91 GLN A CA 1
ATOM 689 C C . GLN A 1 91 ? -27.627 19.269 40.287 1.00 93.06 91 GLN A C 1
ATOM 691 O O . GLN A 1 91 ? -26.738 19.017 39.475 1.00 93.06 91 GLN A O 1
ATOM 696 N N . GLU A 1 92 ? -28.250 18.301 40.968 1.00 94.56 92 GLU A N 1
ATOM 697 C CA . GLU A 1 92 ? -27.904 16.880 40.829 1.00 94.56 92 GLU A CA 1
ATOM 698 C C . GLU A 1 92 ? -28.048 16.406 39.374 1.00 94.56 92 GLU A C 1
ATOM 700 O O . GLU A 1 92 ? -27.170 15.710 38.848 1.00 94.56 92 GLU A O 1
ATOM 705 N N . ARG A 1 93 ? -29.123 16.821 38.687 1.00 93.62 93 ARG A N 1
ATOM 706 C CA . ARG A 1 93 ? -29.346 16.463 37.282 1.00 93.62 93 ARG A CA 1
ATOM 707 C C . ARG A 1 93 ? -28.310 17.094 36.351 1.00 93.62 93 ARG A C 1
ATOM 709 O O . ARG A 1 93 ? -27.877 16.428 35.408 1.00 93.62 93 ARG A O 1
ATOM 716 N N . LEU A 1 94 ? -27.892 18.333 36.609 1.00 93.75 94 LEU A N 1
ATOM 717 C CA . LEU A 1 94 ? -26.822 19.004 35.870 1.00 93.75 94 LEU A CA 1
ATOM 718 C C . LEU A 1 94 ? -25.480 18.288 36.067 1.00 93.75 94 LEU A C 1
ATOM 720 O O . LEU A 1 94 ? -24.828 17.938 35.082 1.00 93.75 94 LEU A O 1
ATOM 724 N N . ASP A 1 95 ? -25.111 17.984 37.311 1.00 94.50 95 ASP A N 1
ATOM 725 C CA . ASP A 1 95 ? -23.871 17.273 37.630 1.00 94.50 95 ASP A CA 1
ATOM 726 C C . ASP A 1 95 ? -23.850 15.860 37.031 1.00 94.50 95 ASP A C 1
ATOM 728 O O . ASP A 1 95 ? -22.813 15.400 36.548 1.00 94.50 95 ASP A O 1
ATOM 732 N N . GLN A 1 96 ? -25.001 15.184 36.975 1.00 94.69 96 GLN A N 1
ATOM 733 C CA . GLN A 1 96 ? -25.135 13.896 36.297 1.00 94.69 96 GLN A CA 1
ATOM 734 C C . GLN A 1 96 ? -24.897 14.006 34.783 1.00 94.69 96 GLN A C 1
ATOM 736 O O . GLN A 1 96 ? -24.125 13.221 34.232 1.00 94.69 96 GLN A O 1
ATOM 741 N N . MET A 1 97 ? -25.473 15.010 34.111 1.00 94.62 97 MET A N 1
ATOM 742 C CA . MET A 1 97 ? -25.211 15.258 32.684 1.00 94.62 97 MET A CA 1
ATOM 743 C C . MET A 1 97 ? -23.744 15.636 32.414 1.00 94.62 97 MET A C 1
ATOM 745 O O . MET A 1 97 ? -23.189 15.266 31.375 1.00 94.62 97 MET A O 1
ATOM 749 N N . ILE A 1 98 ? -23.091 16.348 33.340 1.00 95.44 98 ILE A N 1
ATOM 750 C CA . ILE A 1 98 ? -21.659 16.669 33.257 1.00 95.44 98 ILE A CA 1
ATOM 751 C C . ILE A 1 98 ? -20.819 15.385 33.347 1.00 95.44 98 ILE A C 1
ATOM 753 O O . ILE A 1 98 ? -19.969 15.168 32.478 1.00 95.44 98 ILE A O 1
ATOM 757 N N . ARG A 1 99 ? -21.090 14.509 34.329 1.00 95.12 99 ARG A N 1
ATOM 758 C CA . ARG A 1 99 ? -20.420 13.203 34.485 1.00 95.12 99 ARG A CA 1
ATOM 759 C C . ARG A 1 99 ? -20.572 12.337 33.235 1.00 95.12 99 ARG A C 1
ATOM 761 O O . ARG A 1 99 ? -19.568 11.957 32.635 1.00 95.12 99 ARG A O 1
ATOM 768 N N . GLU A 1 100 ? -21.803 12.109 32.776 1.00 94.94 100 GLU A N 1
ATOM 769 C CA . GLU A 1 100 ? -22.099 11.304 31.581 1.00 94.94 100 GLU A CA 1
ATOM 770 C C . GLU A 1 100 ? -21.359 11.824 30.335 1.00 94.94 100 GLU A C 1
ATOM 772 O O . GLU A 1 100 ? -20.780 11.049 29.567 1.00 94.94 100 GLU A O 1
ATOM 777 N N . ARG A 1 101 ? -21.301 13.151 30.150 1.00 95.38 101 ARG A N 1
ATOM 778 C CA . ARG A 1 101 ? -20.610 13.773 29.012 1.00 95.38 101 ARG A CA 1
ATOM 779 C C . ARG A 1 101 ? -19.085 13.670 29.107 1.00 95.38 101 ARG A C 1
ATOM 781 O O . ARG A 1 101 ? -18.429 13.523 28.072 1.00 95.38 101 ARG A O 1
ATOM 788 N N . GLN A 1 102 ? -18.509 13.730 30.308 1.00 93.31 102 GLN A N 1
ATOM 789 C CA . GLN A 1 102 ? -17.076 13.506 30.532 1.00 93.31 102 GLN A CA 1
ATOM 790 C C . GLN A 1 102 ? -16.701 12.029 30.333 1.00 93.31 102 GLN A C 1
ATOM 792 O O . GLN A 1 102 ? -15.730 11.730 29.635 1.00 93.31 102 GLN A O 1
ATOM 797 N N . GLU A 1 103 ? -17.508 11.098 30.843 1.00 92.69 103 GLU A N 1
ATOM 798 C CA . GLU A 1 103 ? -17.333 9.663 30.614 1.00 92.69 103 GLU A CA 1
ATOM 799 C C . GLU A 1 103 ? -17.425 9.295 29.133 1.00 92.69 103 GLU A C 1
ATOM 801 O O . GLU A 1 103 ? -16.578 8.551 28.637 1.00 92.69 103 GLU A O 1
ATOM 806 N N . ALA A 1 104 ? -18.401 9.837 28.398 1.00 90.06 104 ALA A N 1
ATOM 807 C CA . ALA A 1 104 ? -18.530 9.622 26.959 1.00 90.06 104 ALA A CA 1
ATOM 808 C C . ALA A 1 104 ? -17.286 10.115 26.196 1.00 90.06 104 ALA A C 1
ATOM 810 O O . ALA A 1 104 ? -16.761 9.396 25.337 1.00 90.06 104 ALA A O 1
ATOM 811 N N . ARG A 1 105 ? -16.751 11.295 26.557 1.00 92.31 105 ARG A N 1
ATOM 812 C CA . ARG A 1 105 ? -15.476 11.796 26.015 1.00 92.31 105 ARG A CA 1
ATOM 813 C C . ARG A 1 105 ? -14.336 10.824 26.317 1.00 92.31 105 ARG A C 1
ATOM 815 O O . ARG A 1 105 ? -13.733 10.317 25.373 1.00 92.31 105 ARG A O 1
ATOM 822 N N . HIS A 1 106 ? -14.088 10.475 27.579 1.00 91.06 106 HIS A N 1
ATOM 823 C CA . HIS A 1 106 ? -12.992 9.568 27.944 1.00 91.06 106 HIS A CA 1
ATOM 824 C C . HIS A 1 106 ? -13.146 8.151 27.370 1.00 91.06 106 HIS A C 1
ATOM 826 O O . HIS A 1 106 ? -12.147 7.519 27.025 1.00 91.06 106 HIS A O 1
ATOM 832 N N . ARG A 1 107 ? -14.373 7.646 27.196 1.00 89.31 107 ARG A N 1
ATOM 833 C CA . ARG A 1 107 ? -14.656 6.378 26.502 1.00 89.31 107 ARG A CA 1
ATOM 834 C C . ARG A 1 107 ? -14.253 6.464 25.027 1.00 89.31 107 ARG A C 1
ATOM 836 O O . ARG A 1 107 ? -13.563 5.571 24.539 1.00 89.31 107 ARG A O 1
ATOM 843 N N . SER A 1 108 ? -14.590 7.565 24.348 1.00 83.31 108 SER A N 1
ATOM 844 C CA . SER A 1 108 ? -14.172 7.817 22.961 1.00 83.31 108 SER A CA 1
ATOM 845 C C . SER A 1 108 ? -12.651 7.997 22.819 1.00 83.31 108 SER A C 1
ATOM 847 O O . SER A 1 108 ? -12.049 7.449 21.897 1.00 83.31 108 SER A O 1
ATOM 849 N N . GLU A 1 109 ? -11.993 8.669 23.770 1.00 84.56 109 GLU A N 1
ATOM 850 C CA . GLU A 1 109 ? -10.534 8.823 23.795 1.00 84.56 109 GLU A CA 1
ATOM 851 C C . GLU A 1 109 ? -9.819 7.493 24.034 1.00 84.56 109 GLU A C 1
ATOM 853 O O . GLU A 1 109 ? -8.844 7.195 23.346 1.00 84.56 109 GLU A O 1
ATOM 858 N N . ARG A 1 110 ? -10.304 6.674 24.978 1.00 82.88 110 ARG A N 1
ATOM 859 C CA . ARG A 1 110 ? -9.775 5.327 25.237 1.00 82.88 110 ARG A CA 1
ATOM 860 C C . ARG A 1 110 ? -9.928 4.442 24.001 1.00 82.88 110 ARG A C 1
ATOM 862 O O . ARG A 1 110 ? -8.944 3.831 23.595 1.00 82.88 110 ARG A O 1
ATOM 869 N N . ALA A 1 111 ? -11.086 4.460 23.338 1.00 80.62 111 ALA A N 1
ATOM 870 C CA . ALA A 1 111 ? -11.289 3.756 22.071 1.00 80.62 111 ALA A CA 1
ATOM 871 C C . ALA A 1 111 ? -10.351 4.265 20.956 1.00 80.62 111 ALA A C 1
ATOM 873 O O . ALA A 1 111 ? -9.778 3.463 20.217 1.00 80.62 111 ALA A O 1
ATOM 874 N N . ARG A 1 112 ? -10.120 5.585 20.854 1.00 76.94 112 ARG A N 1
ATOM 875 C CA . ARG A 1 112 ? -9.175 6.170 19.883 1.00 76.94 112 ARG A CA 1
ATOM 876 C C . ARG A 1 112 ? -7.721 5.792 20.184 1.00 76.94 112 ARG A C 1
ATOM 878 O O . ARG A 1 112 ? -6.972 5.520 19.253 1.00 76.94 112 ARG A O 1
ATOM 885 N N . ARG A 1 113 ? -7.329 5.725 21.463 1.00 74.81 113 ARG A N 1
ATOM 886 C CA . ARG A 1 113 ? -6.002 5.253 21.902 1.00 74.81 113 ARG A CA 1
ATOM 887 C C . ARG A 1 113 ? -5.819 3.755 21.652 1.00 74.81 113 ARG A C 1
ATOM 889 O O . ARG A 1 113 ? -4.777 3.375 21.142 1.00 74.81 113 ARG A O 1
ATOM 896 N N . GLN A 1 114 ? -6.829 2.922 21.910 1.00 69.62 114 GLN A N 1
ATOM 897 C CA . GLN A 1 114 ? -6.797 1.485 21.596 1.00 69.62 114 GLN A CA 1
ATOM 898 C C . GLN A 1 114 ? -6.665 1.238 20.083 1.00 69.62 114 GLN A C 1
ATOM 900 O O . GLN A 1 114 ? -5.778 0.501 19.661 1.00 69.62 114 GLN A O 1
ATOM 905 N N . ARG A 1 115 ? -7.453 1.939 19.250 1.00 63.03 115 ARG A N 1
ATOM 906 C CA . ARG A 1 115 ? -7.311 1.919 17.778 1.00 63.03 115 ARG A CA 1
ATOM 907 C C . ARG A 1 115 ? -5.972 2.478 17.270 1.00 63.03 115 ARG A C 1
ATOM 909 O O . ARG A 1 115 ? -5.596 2.190 16.141 1.00 63.03 115 ARG A O 1
ATOM 916 N N . GLY A 1 116 ? -5.269 3.277 18.074 1.00 59.28 116 GLY A N 1
ATOM 917 C CA . GLY A 1 116 ? -3.944 3.825 17.764 1.00 59.28 116 GLY A CA 1
ATOM 918 C C . GLY A 1 116 ? -2.766 3.084 18.410 1.00 59.28 116 GLY A C 1
ATOM 919 O O . GLY A 1 116 ? -1.631 3.508 18.214 1.00 59.28 116 GLY A O 1
ATOM 920 N N . GLY A 1 117 ? -3.024 2.031 19.194 1.00 53.00 117 GLY A N 1
ATOM 921 C CA . GLY A 1 117 ? -2.023 1.327 20.007 1.00 53.00 117 GLY A CA 1
ATOM 922 C C . GLY A 1 117 ? -1.812 -0.145 19.648 1.00 53.00 117 GLY A C 1
ATOM 923 O O . GLY A 1 117 ? -0.968 -0.796 20.256 1.00 53.00 117 GLY A O 1
ATOM 924 N N . ARG A 1 118 ? -2.555 -0.691 18.674 1.00 53.31 118 ARG A N 1
ATOM 925 C CA . ARG A 1 118 ? -2.334 -2.053 18.170 1.00 53.31 118 ARG A CA 1
ATOM 926 C C . ARG A 1 118 ? -1.200 -2.039 17.145 1.00 53.31 118 ARG A C 1
ATOM 928 O O . ARG A 1 118 ? -1.444 -1.902 15.954 1.00 53.31 118 ARG A O 1
ATOM 935 N N . GLY A 1 119 ? 0.025 -2.123 17.646 1.00 54.31 119 GLY A N 1
ATOM 936 C CA . GLY A 1 119 ? 1.241 -2.103 16.843 1.00 54.31 119 GLY A CA 1
ATOM 937 C C . GLY A 1 119 ? 2.418 -1.593 17.660 1.00 54.31 119 GLY A C 1
ATOM 938 O O . GLY A 1 119 ? 2.665 -0.386 17.722 1.00 54.31 119 GLY A O 1
ATOM 939 N N . GLU A 1 120 ? 3.170 -2.517 18.257 1.00 57.44 120 GLU A N 1
ATOM 940 C CA . GLU A 1 120 ? 4.584 -2.264 18.519 1.00 57.44 120 GLU A CA 1
ATOM 941 C C . GLU A 1 120 ? 5.214 -1.972 17.155 1.00 57.44 120 GLU A C 1
ATOM 943 O O . GLU A 1 120 ? 5.167 -2.812 16.257 1.00 57.44 120 GLU A O 1
ATOM 948 N N . LYS A 1 121 ? 5.692 -0.742 16.942 1.00 57.66 121 LYS A N 1
ATOM 949 C CA . LYS A 1 121 ? 6.170 -0.315 15.622 1.00 57.66 121 LYS A CA 1
ATOM 950 C C . LYS A 1 121 ? 7.468 -1.045 15.300 1.00 57.66 121 LYS A C 1
ATOM 952 O O . LYS A 1 121 ? 8.540 -0.565 15.668 1.00 57.66 121 LYS A O 1
ATOM 957 N N . GLN A 1 122 ? 7.368 -2.177 14.610 1.00 61.69 122 GLN A N 1
ATOM 958 C CA . GLN A 1 122 ? 8.528 -2.849 14.048 1.00 61.69 122 GLN A CA 1
ATOM 959 C C . GLN A 1 122 ? 9.231 -1.864 13.110 1.00 61.69 122 GLN A C 1
ATOM 961 O O . GLN A 1 122 ? 8.656 -1.386 12.132 1.00 61.69 122 GLN A O 1
ATOM 966 N N . PHE A 1 123 ? 10.454 -1.481 13.473 1.00 62.66 123 PHE A N 1
ATOM 967 C CA . PHE A 1 123 ? 11.217 -0.478 12.744 1.00 62.66 123 PHE A CA 1
ATOM 968 C C . PHE A 1 123 ? 11.841 -1.124 11.506 1.00 62.66 123 PHE A C 1
ATOM 970 O O . PHE A 1 123 ? 12.981 -1.583 11.528 1.00 62.66 123 PHE A O 1
ATOM 977 N N . VAL A 1 124 ? 11.045 -1.201 10.441 1.00 72.19 124 VAL A N 1
ATOM 978 C CA . VAL A 1 124 ? 11.480 -1.678 9.129 1.00 72.19 124 VAL A CA 1
ATOM 979 C C . VAL A 1 124 ? 12.473 -0.674 8.551 1.00 72.19 124 VAL A C 1
ATOM 981 O O . VAL A 1 124 ? 12.109 0.458 8.226 1.00 72.19 124 VAL A O 1
ATOM 984 N N . VAL A 1 125 ? 13.730 -1.093 8.416 1.00 78.19 125 VAL A N 1
ATOM 985 C CA . VAL A 1 125 ? 14.738 -0.342 7.666 1.00 78.19 125 VAL A CA 1
ATOM 986 C C . VAL A 1 125 ? 14.534 -0.643 6.185 1.00 78.19 125 VAL A C 1
ATOM 988 O O . VAL A 1 125 ? 14.652 -1.785 5.752 1.00 78.19 125 VAL A O 1
ATOM 991 N N . MET A 1 126 ? 14.220 0.393 5.414 1.00 83.94 126 MET A N 1
ATOM 992 C CA . MET A 1 126 ? 14.142 0.338 3.955 1.00 83.94 126 MET A CA 1
ATOM 993 C C . MET A 1 126 ? 15.403 0.972 3.378 1.00 83.94 126 MET A C 1
ATOM 995 O O . MET A 1 126 ? 15.682 2.141 3.642 1.00 83.94 126 MET A O 1
ATOM 999 N N . VAL A 1 127 ? 16.152 0.201 2.592 1.00 87.31 127 VAL A N 1
ATOM 1000 C CA . VAL A 1 127 ? 17.281 0.692 1.798 1.00 87.31 127 VAL A CA 1
ATOM 1001 C C . VAL A 1 127 ? 16.818 0.733 0.350 1.00 87.31 127 VAL A C 1
ATOM 1003 O O . VAL A 1 127 ? 16.479 -0.304 -0.211 1.00 87.31 127 VAL A O 1
ATOM 1006 N N . ALA A 1 128 ? 16.770 1.929 -0.235 1.00 90.50 128 ALA A N 1
ATOM 1007 C CA . ALA A 1 128 ? 16.549 2.075 -1.666 1.00 90.50 128 ALA A CA 1
ATOM 1008 C C . ALA A 1 128 ? 17.842 1.702 -2.404 1.00 90.50 128 ALA A C 1
ATOM 1010 O O . ALA A 1 128 ? 18.911 2.214 -2.063 1.00 90.50 128 ALA A O 1
ATOM 1011 N N . MET A 1 129 ? 17.745 0.834 -3.405 1.00 90.75 129 MET A N 1
ATOM 1012 C CA . MET A 1 129 ? 18.843 0.472 -4.298 1.00 90.75 129 MET A CA 1
ATOM 1013 C C . MET A 1 129 ? 18.492 0.886 -5.724 1.00 90.75 129 MET A C 1
ATOM 1015 O O . MET A 1 129 ? 17.383 0.628 -6.195 1.00 90.75 129 MET A O 1
ATOM 1019 N N . GLU A 1 130 ? 19.435 1.546 -6.393 1.00 91.44 130 GLU A N 1
ATOM 1020 C CA . GLU A 1 130 ? 19.324 1.895 -7.808 1.00 91.44 130 GLU A CA 1
ATOM 1021 C C . GLU A 1 130 ? 19.545 0.635 -8.656 1.00 91.44 130 GLU A C 1
ATOM 1023 O O . GLU A 1 130 ? 20.586 -0.018 -8.551 1.00 91.44 130 GLU A O 1
ATOM 1028 N N . LYS A 1 131 ? 18.565 0.284 -9.491 1.00 89.88 131 LYS A N 1
ATOM 1029 C CA . LYS A 1 131 ? 18.592 -0.883 -10.374 1.00 89.88 131 LYS A CA 1
ATOM 1030 C C . LYS A 1 131 ? 18.535 -0.428 -11.828 1.00 89.88 131 LYS A C 1
ATOM 1032 O O . LYS A 1 131 ? 17.650 0.328 -12.222 1.00 89.88 131 LYS A O 1
ATOM 1037 N N . SER A 1 132 ? 19.476 -0.922 -12.633 1.00 91.00 132 SER A N 1
ATOM 1038 C CA . SER A 1 132 ? 19.464 -0.757 -14.089 1.00 91.00 132 SER A CA 1
ATOM 1039 C C . SER A 1 132 ? 18.499 -1.784 -14.687 1.00 91.00 132 SER A C 1
ATOM 1041 O O . SER A 1 132 ? 18.841 -2.954 -14.864 1.00 91.00 132 SER A O 1
ATOM 1043 N N . SER A 1 133 ? 17.260 -1.357 -14.911 1.00 88.31 133 SER A N 1
ATOM 1044 C CA . SER A 1 133 ? 16.111 -2.223 -15.168 1.00 88.31 133 SER A CA 1
ATOM 1045 C C . SER A 1 133 ? 15.758 -2.334 -16.649 1.00 88.31 133 SER A C 1
ATOM 1047 O O . SER A 1 133 ? 15.723 -1.337 -17.367 1.00 88.31 133 SER A O 1
ATOM 1049 N N . ARG A 1 134 ? 15.431 -3.551 -17.099 1.00 90.81 134 ARG A N 1
ATOM 1050 C CA . ARG A 1 134 ? 14.840 -3.812 -18.427 1.00 90.81 134 ARG A CA 1
ATOM 1051 C C . ARG A 1 134 ? 13.322 -3.977 -18.387 1.00 90.81 134 ARG A C 1
ATOM 1053 O O . ARG A 1 134 ? 12.675 -3.767 -19.406 1.00 90.81 134 ARG A O 1
ATOM 1060 N N . ASP A 1 135 ? 12.770 -4.321 -17.226 1.00 92.50 135 ASP A N 1
ATOM 1061 C CA . ASP A 1 135 ? 11.332 -4.328 -16.965 1.00 92.50 135 ASP A CA 1
ATOM 1062 C C . ASP A 1 135 ? 11.060 -3.766 -15.558 1.00 92.50 135 ASP A C 1
ATOM 1064 O O . ASP A 1 135 ? 11.003 -4.513 -14.574 1.00 92.50 135 ASP A O 1
ATOM 1068 N N . PRO A 1 136 ? 10.863 -2.439 -15.443 1.00 93.56 136 PRO A N 1
ATOM 1069 C CA . PRO A 1 136 ? 10.507 -1.825 -14.174 1.00 93.56 136 PRO A CA 1
ATOM 1070 C C . PRO A 1 136 ? 9.183 -2.335 -13.593 1.00 93.56 136 PRO A C 1
ATOM 1072 O O . PRO A 1 136 ? 8.981 -2.215 -12.386 1.00 93.56 136 PRO A O 1
ATOM 1075 N N . ARG A 1 137 ? 8.267 -2.897 -14.404 1.00 95.75 137 ARG A N 1
ATOM 1076 C CA . ARG A 1 137 ? 6.981 -3.400 -13.898 1.00 95.75 137 ARG A CA 1
ATOM 1077 C C . ARG A 1 137 ? 7.216 -4.580 -12.967 1.00 95.75 137 ARG A C 1
ATOM 1079 O O . ARG A 1 137 ? 6.657 -4.601 -11.871 1.00 95.75 137 ARG A O 1
ATOM 1086 N N . GLU A 1 138 ? 8.037 -5.535 -13.392 1.00 95.12 138 GLU A N 1
ATOM 1087 C CA . GLU A 1 138 ? 8.320 -6.723 -12.589 1.00 95.12 138 GLU A CA 1
ATOM 1088 C C . GLU A 1 138 ? 9.329 -6.424 -11.471 1.00 95.12 138 GLU A C 1
ATOM 1090 O O . GLU A 1 138 ? 9.113 -6.869 -10.348 1.00 95.12 138 GLU A O 1
ATOM 1095 N N . ASP A 1 139 ? 10.316 -5.547 -11.698 1.00 94.81 139 ASP A N 1
ATOM 1096 C CA . ASP A 1 139 ? 11.246 -5.097 -10.646 1.00 94.81 139 ASP A CA 1
ATOM 1097 C C . ASP A 1 139 ? 10.530 -4.399 -9.473 1.00 94.81 139 ASP A C 1
ATOM 1099 O O . ASP A 1 139 ? 10.817 -4.674 -8.301 1.00 94.81 139 ASP A O 1
ATOM 1103 N N . PHE A 1 140 ? 9.554 -3.525 -9.759 1.00 96.31 140 PHE A N 1
ATOM 1104 C CA . PHE A 1 140 ? 8.689 -2.973 -8.716 1.00 96.31 140 PHE A CA 1
ATOM 1105 C C . PHE A 1 140 ? 7.804 -4.058 -8.089 1.00 96.31 140 PHE A C 1
ATOM 1107 O O . PHE A 1 140 ? 7.569 -4.012 -6.881 1.00 96.31 140 PHE A O 1
ATOM 1114 N N . ARG A 1 141 ? 7.327 -5.048 -8.859 1.00 96.88 141 ARG A N 1
ATOM 1115 C CA . ARG A 1 141 ? 6.425 -6.092 -8.351 1.00 96.88 141 ARG A CA 1
ATOM 1116 C C . ARG A 1 141 ? 7.120 -7.016 -7.359 1.00 96.88 141 ARG A C 1
ATOM 1118 O O . ARG A 1 141 ? 6.590 -7.212 -6.266 1.00 96.88 141 ARG A O 1
ATOM 1125 N N . GLU A 1 142 ? 8.280 -7.560 -7.721 1.00 95.06 142 GLU A N 1
ATOM 1126 C CA . GLU A 1 142 ? 9.085 -8.431 -6.859 1.00 95.06 142 GLU A CA 1
ATOM 1127 C C . GLU A 1 142 ? 9.404 -7.721 -5.542 1.00 95.06 142 GLU A C 1
ATOM 1129 O O . GLU A 1 142 ? 9.082 -8.223 -4.464 1.00 95.06 142 GLU A O 1
ATOM 1134 N N . SER A 1 143 ? 9.937 -6.498 -5.632 1.00 95.06 143 SER A N 1
ATOM 1135 C CA . SER A 1 143 ? 10.319 -5.712 -4.462 1.00 95.06 143 SER A CA 1
ATOM 1136 C C . SER A 1 143 ? 9.117 -5.311 -3.594 1.00 95.06 143 SER A C 1
ATOM 1138 O O . SER A 1 143 ? 9.221 -5.359 -2.370 1.00 95.06 143 SER A O 1
ATOM 1140 N N . MET A 1 144 ? 7.953 -4.982 -4.173 1.00 95.88 144 MET A N 1
ATOM 1141 C CA . MET A 1 144 ? 6.739 -4.702 -3.391 1.00 95.88 144 MET A CA 1
ATOM 1142 C C . MET A 1 144 ? 6.201 -5.955 -2.690 1.00 95.88 144 MET A C 1
ATOM 1144 O O . MET A 1 144 ? 5.799 -5.874 -1.528 1.00 95.88 144 MET A O 1
ATOM 1148 N N . VAL A 1 145 ? 6.205 -7.114 -3.359 1.00 95.06 145 VAL A N 1
ATOM 1149 C CA . VAL A 1 145 ? 5.792 -8.393 -2.758 1.00 95.06 145 VAL A CA 1
ATOM 1150 C C . VAL A 1 145 ? 6.730 -8.775 -1.615 1.00 95.06 145 VAL A C 1
ATOM 1152 O O . VAL A 1 145 ? 6.248 -9.110 -0.532 1.00 95.06 145 VAL A O 1
ATOM 1155 N N . GLU A 1 146 ? 8.047 -8.680 -1.808 1.00 92.94 146 GLU A N 1
ATOM 1156 C CA . GLU A 1 146 ? 9.040 -8.942 -0.762 1.00 92.94 146 GLU A CA 1
ATOM 1157 C C . GLU A 1 146 ? 8.848 -7.981 0.422 1.00 92.94 146 GLU A C 1
ATOM 1159 O O . GLU A 1 146 ? 8.666 -8.425 1.558 1.00 92.94 146 GLU A O 1
ATOM 1164 N N . MET A 1 147 ? 8.771 -6.671 0.164 1.00 92.50 147 MET A N 1
ATOM 1165 C CA . MET A 1 147 ? 8.569 -5.655 1.199 1.00 92.50 147 MET A CA 1
ATOM 1166 C C . MET A 1 147 ? 7.309 -5.889 2.033 1.00 92.50 147 MET A C 1
ATOM 1168 O O . MET A 1 147 ? 7.378 -5.775 3.258 1.00 92.50 147 MET A O 1
ATOM 1172 N N . ILE A 1 148 ? 6.179 -6.226 1.401 1.00 93.06 148 ILE A N 1
ATOM 1173 C CA . ILE A 1 148 ? 4.903 -6.465 2.091 1.00 93.06 148 ILE A CA 1
ATOM 1174 C C . ILE A 1 148 ? 4.935 -7.781 2.873 1.00 93.06 148 ILE A C 1
ATOM 1176 O O . ILE A 1 148 ? 4.512 -7.811 4.030 1.00 93.06 148 ILE A O 1
ATOM 1180 N N . THR A 1 149 ? 5.436 -8.865 2.276 1.00 91.56 149 THR A N 1
ATOM 1181 C CA . THR A 1 149 ? 5.363 -10.208 2.878 1.00 91.56 149 THR A CA 1
ATOM 1182 C C . THR A 1 149 ? 6.418 -10.434 3.962 1.00 91.56 149 THR A C 1
ATOM 1184 O O . THR A 1 149 ? 6.070 -10.901 5.048 1.00 91.56 149 THR A O 1
ATOM 1187 N N . VAL A 1 150 ? 7.678 -10.044 3.731 1.00 89.00 150 VAL A N 1
ATOM 1188 C CA . VAL A 1 150 ? 8.784 -10.219 4.694 1.00 89.00 150 VAL A CA 1
ATOM 1189 C C . VAL A 1 150 ? 8.561 -9.363 5.942 1.00 89.00 150 VAL A C 1
ATOM 1191 O O . VAL A 1 150 ? 8.698 -9.853 7.064 1.00 89.00 150 VAL A O 1
ATOM 1194 N N . ASN A 1 151 ? 8.139 -8.107 5.761 1.00 87.44 151 ASN A N 1
ATOM 1195 C CA . ASN A 1 151 ? 7.881 -7.181 6.869 1.00 87.44 151 ASN A CA 1
ATOM 1196 C C . ASN A 1 151 ? 6.442 -7.239 7.412 1.00 87.44 151 ASN A C 1
ATOM 1198 O O . ASN A 1 151 ? 6.126 -6.510 8.351 1.00 87.44 151 ASN A O 1
ATOM 1202 N N . LYS A 1 152 ? 5.586 -8.108 6.853 1.00 89.62 152 LYS A N 1
ATOM 1203 C CA . LYS A 1 152 ? 4.193 -8.349 7.279 1.00 89.62 152 LYS A CA 1
ATOM 1204 C C . LYS A 1 152 ? 3.346 -7.068 7.331 1.00 89.62 152 LYS A C 1
ATOM 1206 O O . LYS A 1 152 ? 2.668 -6.797 8.318 1.00 89.62 152 LYS A O 1
ATOM 1211 N N . ILE A 1 153 ? 3.409 -6.270 6.267 1.00 90.19 153 ILE A N 1
ATOM 1212 C CA . ILE A 1 153 ? 2.740 -4.966 6.181 1.00 90.19 153 ILE A CA 1
ATOM 1213 C C . ILE A 1 153 ? 1.256 -5.166 5.831 1.00 90.19 153 ILE A C 1
ATOM 1215 O O . ILE A 1 153 ? 0.911 -5.324 4.662 1.00 90.19 153 ILE A O 1
ATOM 1219 N N . ASP A 1 154 ? 0.378 -5.145 6.839 1.00 88.75 154 ASP A N 1
ATOM 1220 C CA . ASP A 1 154 ? -1.077 -5.311 6.685 1.00 88.75 154 ASP A CA 1
ATOM 1221 C C . ASP A 1 154 ? -1.902 -4.033 6.968 1.00 88.75 154 ASP A C 1
ATOM 1223 O O . ASP A 1 154 ? -2.977 -3.855 6.389 1.00 88.75 154 ASP A O 1
ATOM 1227 N N . ASP A 1 155 ? -1.421 -3.100 7.803 1.00 90.06 155 ASP A N 1
ATOM 1228 C CA . ASP A 1 155 ? -2.138 -1.845 8.079 1.00 90.06 155 ASP A CA 1
ATOM 1229 C C . ASP A 1 155 ? -2.123 -0.891 6.859 1.00 90.06 155 ASP A C 1
ATOM 1231 O O . ASP A 1 155 ? -1.051 -0.532 6.353 1.00 90.06 155 ASP A O 1
ATOM 1235 N N . PRO A 1 156 ? -3.288 -0.364 6.422 1.00 90.88 156 PRO A N 1
ATOM 1236 C CA . PRO A 1 156 ? -3.380 0.547 5.277 1.00 90.88 156 PRO A CA 1
ATOM 1237 C C . PRO A 1 156 ? -2.522 1.821 5.360 1.00 90.88 156 PRO A C 1
ATOM 1239 O O . PRO A 1 156 ? -2.219 2.425 4.330 1.00 90.88 156 PRO A O 1
ATOM 1242 N N . LYS A 1 157 ? -2.121 2.271 6.557 1.00 90.31 157 LYS A N 1
ATOM 1243 C CA . LYS A 1 157 ? -1.229 3.432 6.728 1.00 90.31 157 LYS A CA 1
ATOM 1244 C C . LYS A 1 157 ? 0.211 3.093 6.363 1.00 90.31 157 LYS A C 1
ATOM 1246 O O . LYS A 1 157 ? 0.903 3.959 5.831 1.00 90.31 157 LYS A O 1
ATOM 1251 N N . ASP A 1 158 ? 0.646 1.872 6.660 1.00 91.00 158 ASP A N 1
ATOM 1252 C CA . ASP A 1 158 ? 2.003 1.399 6.398 1.00 91.00 158 ASP A CA 1
ATOM 1253 C C . ASP A 1 158 ? 2.142 0.884 4.958 1.00 91.00 158 ASP A C 1
ATOM 1255 O O . ASP A 1 158 ? 3.129 1.209 4.301 1.00 91.00 158 ASP A O 1
ATOM 1259 N N . LEU A 1 159 ? 1.085 0.291 4.388 1.00 94.19 159 LEU A N 1
ATOM 1260 C CA . LEU A 1 159 ? 0.949 0.114 2.933 1.00 94.19 159 LEU A CA 1
ATOM 1261 C C . LEU A 1 159 ? 1.056 1.455 2.179 1.00 94.19 159 LEU A C 1
ATOM 1263 O O . LEU A 1 159 ? 1.831 1.582 1.232 1.00 94.19 159 LEU A O 1
ATOM 1267 N N . ARG A 1 160 ? 0.348 2.504 2.629 1.00 95.44 160 ARG A N 1
ATOM 1268 C CA . ARG A 1 160 ? 0.452 3.843 2.017 1.00 95.44 160 ARG A CA 1
ATOM 1269 C C . ARG A 1 160 ? 1.834 4.484 2.204 1.00 95.44 160 ARG A C 1
ATOM 1271 O O . ARG A 1 160 ? 2.265 5.247 1.347 1.00 95.44 160 ARG A O 1
ATOM 1278 N N . ARG A 1 161 ? 2.539 4.194 3.302 1.00 93.44 161 ARG A N 1
ATOM 1279 C CA . ARG A 1 161 ? 3.937 4.624 3.484 1.00 93.44 161 ARG A CA 1
ATOM 1280 C C . ARG A 1 161 ? 4.855 3.941 2.481 1.00 93.44 161 ARG A C 1
ATOM 1282 O O . ARG A 1 161 ? 5.630 4.646 1.848 1.00 93.44 161 ARG A O 1
ATOM 1289 N N . LEU A 1 162 ? 4.727 2.625 2.300 1.00 95.00 162 LEU A N 1
ATOM 1290 C CA . LEU A 1 162 ? 5.496 1.870 1.310 1.00 95.00 162 LEU A CA 1
ATOM 1291 C C . LEU A 1 162 ? 5.343 2.480 -0.091 1.00 95.00 162 LEU A C 1
ATOM 1293 O O . LEU A 1 162 ? 6.342 2.833 -0.710 1.00 95.00 162 LEU A O 1
ATOM 1297 N N . LEU A 1 163 ? 4.103 2.706 -0.538 1.00 97.00 163 LEU A N 1
ATOM 1298 C CA . LEU A 1 163 ? 3.817 3.373 -1.814 1.00 97.00 163 LEU A CA 1
ATOM 1299 C C . LEU A 1 163 ? 4.476 4.761 -1.916 1.00 97.00 163 LEU A C 1
ATOM 1301 O O . LEU A 1 163 ? 5.099 5.077 -2.929 1.00 97.00 163 LEU A O 1
ATOM 1305 N N . ASN A 1 164 ? 4.389 5.576 -0.859 1.00 95.81 164 ASN A N 1
ATOM 1306 C CA . ASN A 1 164 ? 5.037 6.888 -0.831 1.00 95.81 164 ASN A CA 1
ATOM 1307 C C . ASN A 1 164 ? 6.569 6.791 -0.963 1.00 95.81 164 ASN A C 1
ATOM 1309 O O . ASN A 1 164 ? 7.155 7.650 -1.613 1.00 95.81 164 ASN A O 1
ATOM 1313 N N . TYR A 1 165 ? 7.223 5.767 -0.401 1.00 94.69 165 TYR A N 1
ATOM 1314 C CA . TYR A 1 165 ? 8.671 5.584 -0.565 1.00 94.69 165 TYR A CA 1
ATOM 1315 C C . TYR A 1 165 ? 9.056 5.278 -2.021 1.00 94.69 165 TYR A C 1
ATOM 1317 O O . TYR A 1 165 ? 9.997 5.892 -2.521 1.00 94.69 165 TYR A O 1
ATOM 1325 N N . TYR A 1 166 ? 8.303 4.436 -2.743 1.00 96.12 166 TYR A N 1
ATOM 1326 C CA . TYR A 1 166 ? 8.520 4.250 -4.188 1.00 96.12 166 TYR A CA 1
ATOM 1327 C C . TYR A 1 166 ? 8.301 5.554 -4.971 1.00 96.12 166 TYR A C 1
ATOM 1329 O O . TYR A 1 166 ? 9.147 5.920 -5.785 1.00 96.12 166 TYR A O 1
ATOM 1337 N N . ILE A 1 167 ? 7.213 6.285 -4.696 1.00 96.38 167 ILE A N 1
ATOM 1338 C CA . ILE A 1 167 ? 6.867 7.545 -5.384 1.00 96.38 167 ILE A CA 1
ATOM 1339 C C . ILE A 1 167 ? 7.877 8.676 -5.115 1.00 96.38 167 ILE A C 1
ATOM 1341 O O . ILE A 1 167 ? 8.069 9.525 -5.982 1.00 96.38 167 ILE A O 1
ATOM 1345 N N . SER A 1 168 ? 8.499 8.719 -3.932 1.00 95.44 168 SER A N 1
ATOM 1346 C CA . SER A 1 168 ? 9.492 9.744 -3.571 1.00 95.44 168 SER A CA 1
ATOM 1347 C C . SER A 1 168 ? 10.928 9.405 -3.980 1.00 95.44 168 SER A C 1
ATOM 1349 O O . SER A 1 168 ? 11.737 10.324 -4.064 1.00 95.44 168 SER A O 1
ATOM 1351 N N . MET A 1 169 ? 11.256 8.130 -4.221 1.00 94.31 169 MET A N 1
ATOM 1352 C CA . MET A 1 169 ? 12.587 7.720 -4.694 1.00 94.31 169 MET A CA 1
ATOM 1353 C C . MET A 1 169 ? 12.704 7.642 -6.223 1.00 94.31 169 MET A C 1
ATOM 1355 O O . MET A 1 169 ? 13.816 7.635 -6.735 1.00 94.31 169 MET A O 1
ATOM 1359 N N . ASN A 1 170 ? 11.588 7.580 -6.953 1.00 94.69 170 ASN A N 1
ATOM 1360 C CA . ASN A 1 170 ? 11.566 7.462 -8.414 1.00 94.69 170 ASN A CA 1
ATOM 1361 C C . ASN A 1 170 ? 11.078 8.754 -9.090 1.00 94.69 170 ASN A C 1
ATOM 1363 O O . ASN A 1 170 ? 10.392 9.574 -8.476 1.00 94.69 170 ASN A O 1
ATOM 1367 N N . SER A 1 171 ? 11.412 8.918 -10.372 1.00 92.19 171 SER A N 1
ATOM 1368 C CA . SER A 1 171 ? 10.959 10.047 -11.191 1.00 92.19 171 SER A CA 1
ATOM 1369 C C . SER A 1 171 ? 9.435 10.058 -11.386 1.00 92.19 171 SER A C 1
ATOM 1371 O O . SER A 1 171 ? 8.752 9.032 -11.294 1.00 92.19 171 SER A O 1
ATOM 1373 N N . ASP A 1 172 ? 8.893 11.237 -11.704 1.00 94.69 172 ASP A N 1
ATOM 1374 C CA . ASP A 1 172 ? 7.468 11.444 -11.988 1.00 94.69 172 ASP A CA 1
ATOM 1375 C C . ASP A 1 172 ? 6.945 10.519 -13.106 1.00 94.69 172 ASP A C 1
ATOM 1377 O O . ASP A 1 172 ? 5.805 10.057 -13.035 1.00 94.69 172 ASP A O 1
ATOM 1381 N N . GLU A 1 173 ? 7.798 10.184 -14.078 1.00 93.81 173 GLU A N 1
ATOM 1382 C CA . GLU A 1 173 ? 7.520 9.287 -15.209 1.00 93.81 173 GLU A CA 1
ATOM 1383 C C . GLU A 1 173 ? 7.149 7.863 -14.762 1.00 93.81 173 GLU A C 1
ATOM 1385 O O . GLU A 1 173 ? 6.272 7.229 -15.348 1.00 93.81 173 GLU A O 1
ATOM 1390 N N . HIS A 1 174 ? 7.757 7.361 -13.683 1.00 93.88 174 HIS A N 1
ATOM 1391 C CA . HIS A 1 174 ? 7.487 6.015 -13.172 1.00 93.88 174 HIS A CA 1
ATOM 1392 C C . HIS A 1 174 ? 6.253 5.941 -12.260 1.00 93.88 174 HIS A C 1
ATOM 1394 O O . HIS A 1 174 ? 5.785 4.842 -11.962 1.00 93.88 174 HIS A O 1
ATOM 1400 N N . ARG A 1 175 ? 5.677 7.075 -11.829 1.00 95.69 175 ARG A N 1
ATOM 1401 C CA . ARG A 1 175 ? 4.571 7.089 -10.848 1.00 95.69 175 ARG A CA 1
ATOM 1402 C C . ARG A 1 175 ? 3.330 6.329 -11.305 1.00 95.69 175 ARG A C 1
ATOM 1404 O O . ARG A 1 175 ? 2.715 5.660 -10.480 1.00 95.69 175 ARG A O 1
ATOM 1411 N N . GLY A 1 176 ? 2.971 6.409 -12.588 1.00 97.31 176 GLY A N 1
ATOM 1412 C CA . GLY A 1 176 ? 1.839 5.653 -13.139 1.00 97.31 176 GLY A CA 1
ATOM 1413 C C . GLY A 1 176 ? 2.049 4.143 -13.000 1.00 97.31 176 GLY A C 1
ATOM 1414 O O . GLY A 1 176 ? 1.224 3.449 -12.411 1.00 97.31 176 GLY A O 1
ATOM 1415 N N . LEU A 1 177 ? 3.219 3.663 -13.430 1.00 97.12 177 LEU A N 1
ATOM 1416 C CA . LEU A 1 177 ? 3.599 2.254 -13.345 1.00 97.12 177 LEU A CA 1
ATOM 1417 C C . LEU A 1 177 ? 3.685 1.755 -11.894 1.00 97.12 177 LEU A C 1
ATOM 1419 O O . LEU A 1 177 ? 3.190 0.675 -11.584 1.00 97.12 177 LEU A O 1
ATOM 1423 N N . ILE A 1 178 ? 4.255 2.561 -10.992 1.00 98.06 178 ILE A N 1
ATOM 1424 C CA . ILE A 1 178 ? 4.327 2.275 -9.551 1.00 98.06 178 ILE A CA 1
ATOM 1425 C C . ILE A 1 178 ? 2.921 2.109 -8.952 1.00 98.06 178 ILE A C 1
ATOM 1427 O O . ILE A 1 178 ? 2.696 1.185 -8.173 1.00 98.06 178 ILE A O 1
ATOM 1431 N N . LEU A 1 179 ? 1.965 2.970 -9.322 1.00 98.19 179 LEU A N 1
ATOM 1432 C CA . LEU A 1 179 ? 0.579 2.893 -8.845 1.00 98.19 179 LEU A CA 1
ATOM 1433 C C . LEU A 1 179 ? -0.154 1.649 -9.371 1.00 98.19 179 LEU A C 1
ATOM 1435 O O . LEU A 1 179 ? -0.844 0.986 -8.595 1.00 98.19 179 LEU A O 1
ATOM 1439 N N . GLU A 1 180 ? 0.020 1.305 -10.650 1.00 98.12 180 GLU A N 1
ATOM 1440 C CA . GLU A 1 180 ? -0.538 0.080 -11.240 1.00 98.12 180 GLU A CA 1
ATOM 1441 C C . GLU A 1 180 ? 0.011 -1.184 -10.564 1.00 98.12 180 GLU A C 1
ATOM 1443 O O . GLU A 1 180 ? -0.757 -2.033 -10.114 1.00 98.12 180 GLU A O 1
ATOM 1448 N N . VAL A 1 181 ? 1.337 -1.299 -10.437 1.00 98.25 181 VAL A N 1
ATOM 1449 C CA . VAL A 1 181 ? 1.984 -2.468 -9.821 1.00 98.25 181 VAL A CA 1
ATOM 1450 C C . VAL A 1 181 ? 1.596 -2.602 -8.350 1.00 98.25 181 VAL A C 1
ATOM 1452 O O . VAL A 1 181 ? 1.305 -3.706 -7.888 1.00 98.25 181 VAL A O 1
ATOM 1455 N N . PHE A 1 182 ? 1.516 -1.490 -7.617 1.00 97.94 182 PHE A N 1
ATOM 1456 C CA . PHE A 1 182 ? 1.063 -1.504 -6.229 1.00 97.94 182 PHE A CA 1
ATOM 1457 C C . PHE A 1 182 ? -0.394 -1.980 -6.110 1.00 97.94 182 PHE A C 1
ATOM 1459 O O . PHE A 1 182 ? -0.711 -2.781 -5.229 1.00 97.94 182 PHE A O 1
ATOM 1466 N N . HIS A 1 183 ? -1.275 -1.558 -7.024 1.00 97.06 183 HIS A N 1
ATOM 1467 C CA . HIS A 1 183 ? -2.652 -2.049 -7.094 1.00 97.06 183 HIS A CA 1
ATOM 1468 C C . HIS A 1 183 ? -2.724 -3.555 -7.408 1.00 97.06 183 HIS A C 1
ATOM 1470 O O . HIS A 1 183 ? -3.446 -4.282 -6.717 1.00 97.06 183 HIS A O 1
ATOM 1476 N N . ASP A 1 184 ? -1.960 -4.044 -8.392 1.00 97.00 184 ASP A N 1
ATOM 1477 C CA . ASP A 1 184 ? -1.861 -5.474 -8.730 1.00 97.00 184 ASP A CA 1
ATOM 1478 C C . ASP A 1 184 ? -1.432 -6.308 -7.516 1.00 97.00 184 ASP A C 1
ATOM 1480 O O . ASP A 1 184 ? -2.058 -7.319 -7.188 1.00 97.00 184 ASP A O 1
ATOM 1484 N N . VAL A 1 185 ? -0.357 -5.885 -6.841 1.00 96.38 185 VAL A N 1
ATOM 1485 C CA . VAL A 1 185 ? 0.214 -6.588 -5.685 1.00 96.38 185 VAL A CA 1
ATOM 1486 C C . VAL A 1 185 ? -0.775 -6.594 -4.521 1.00 96.38 185 VAL A C 1
ATOM 1488 O O . VAL A 1 185 ? -1.059 -7.660 -3.974 1.00 96.38 185 VAL A O 1
ATOM 1491 N N . CYS A 1 186 ? -1.379 -5.451 -4.185 1.00 95.12 186 CYS A N 1
ATOM 1492 C CA . CYS A 1 186 ? -2.418 -5.387 -3.156 1.00 95.12 186 CYS A CA 1
ATOM 1493 C C . CYS A 1 186 ? -3.632 -6.270 -3.490 1.00 95.12 186 CYS A C 1
ATOM 1495 O O . CYS A 1 186 ? -4.150 -6.959 -2.610 1.00 95.12 186 CYS A O 1
ATOM 1497 N N . THR A 1 187 ? -4.068 -6.301 -4.749 1.00 94.25 187 THR A N 1
ATOM 1498 C CA . THR A 1 187 ? -5.202 -7.129 -5.187 1.00 94.25 187 THR A CA 1
ATOM 1499 C C . THR A 1 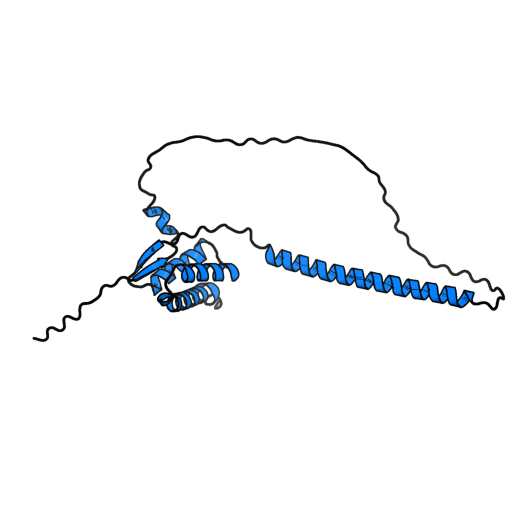187 ? -4.879 -8.618 -5.057 1.00 94.25 187 THR A C 1
ATOM 1501 O O . THR A 1 187 ? -5.652 -9.367 -4.451 1.00 94.25 187 THR A O 1
ATOM 1504 N N . ARG A 1 188 ? -3.701 -9.041 -5.533 1.00 93.38 188 ARG A N 1
ATOM 1505 C CA . ARG A 1 188 ? -3.231 -10.431 -5.442 1.00 93.38 188 ARG A CA 1
ATOM 1506 C C . ARG A 1 188 ? -3.048 -10.904 -3.999 1.00 93.38 188 ARG A C 1
ATOM 1508 O O . ARG A 1 188 ? -3.430 -12.029 -3.697 1.00 93.38 188 ARG A O 1
ATOM 1515 N N . LEU A 1 189 ? -2.489 -10.069 -3.119 1.00 91.56 189 LEU A N 1
ATOM 1516 C CA . LEU A 1 189 ? -2.192 -10.448 -1.731 1.00 91.56 189 LEU A CA 1
ATOM 1517 C C . LEU A 1 189 ? -3.407 -10.365 -0.790 1.00 91.56 189 LEU A C 1
ATOM 1519 O O . LEU A 1 189 ? -3.520 -11.187 0.117 1.00 91.56 189 LEU A O 1
ATOM 1523 N N . PHE A 1 190 ? -4.316 -9.399 -0.984 1.00 89.00 190 PHE A N 1
ATOM 1524 C CA . PHE A 1 190 ? -5.384 -9.103 -0.013 1.00 89.00 190 PHE A CA 1
ATOM 1525 C C . PHE A 1 190 ? -6.819 -9.339 -0.515 1.00 89.00 190 PHE A C 1
ATOM 1527 O O . PHE A 1 190 ? -7.734 -9.414 0.309 1.00 89.00 190 PHE A O 1
ATOM 1534 N N . LEU A 1 191 ? -7.053 -9.446 -1.831 1.00 83.25 191 LEU A N 1
A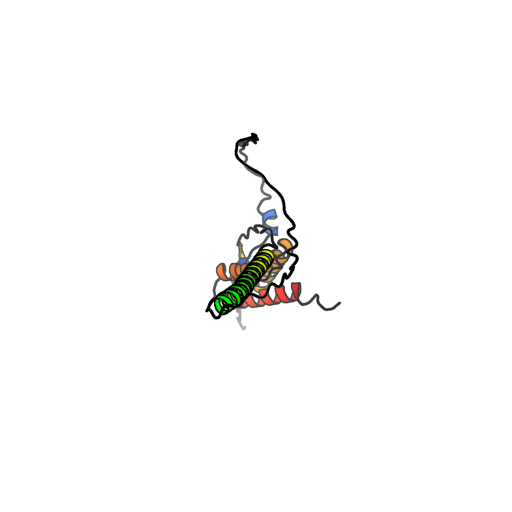TOM 1535 C CA . LEU A 1 191 ? -8.406 -9.561 -2.404 1.00 83.25 191 LEU A CA 1
ATOM 1536 C C . LEU A 1 191 ? -8.672 -10.911 -3.086 1.00 83.25 191 LEU A C 1
ATOM 1538 O O . LEU A 1 191 ? -9.766 -11.448 -2.920 1.00 83.25 191 LEU A O 1
ATOM 1542 N N . CYS A 1 192 ? -7.689 -11.504 -3.774 1.00 64.25 192 CYS A N 1
ATOM 1543 C CA . CYS A 1 192 ? -7.844 -12.825 -4.403 1.00 64.25 192 CYS A CA 1
ATOM 1544 C C . CYS A 1 192 ? -8.147 -13.955 -3.395 1.00 64.25 192 CYS A C 1
ATOM 1546 O O . CYS A 1 192 ? -8.818 -14.924 -3.739 1.00 64.25 192 CYS A O 1
ATOM 1548 N N . CYS A 1 193 ? -7.739 -13.811 -2.132 1.00 52.56 193 CYS A N 1
ATOM 1549 C CA . CYS A 1 193 ? -7.909 -14.813 -1.071 1.00 52.56 193 CYS A CA 1
ATOM 1550 C C . CYS A 1 193 ? -9.337 -14.907 -0.480 1.00 52.56 193 CYS A C 1
ATOM 1552 O O . CYS A 1 193 ? -9.505 -15.432 0.617 1.00 52.56 193 CYS A O 1
ATOM 1554 N N . LYS A 1 194 ? -10.366 -14.381 -1.162 1.00 46.09 194 LYS A N 1
ATOM 1555 C CA . LYS A 1 194 ? -11.779 -14.416 -0.719 1.00 46.09 194 LYS A CA 1
ATOM 1556 C C . LYS A 1 194 ? -12.647 -15.474 -1.412 1.00 46.09 194 LYS A C 1
ATOM 1558 O O . LYS A 1 194 ? -13.866 -15.437 -1.277 1.00 46.09 194 LYS A O 1
ATOM 1563 N N . CYS A 1 195 ? -12.032 -16.397 -2.147 1.00 45.41 195 CYS A N 1
ATOM 1564 C CA . CYS A 1 195 ? -12.721 -17.483 -2.846 1.00 45.41 195 CYS A CA 1
ATOM 1565 C C . CYS A 1 195 ? -12.277 -18.859 -2.328 1.00 45.41 195 CYS A C 1
ATOM 1567 O O . CYS A 1 195 ? -11.692 -19.627 -3.091 1.00 45.41 195 CYS A O 1
ATOM 1569 N N . HIS A 1 196 ? -12.543 -19.160 -1.050 1.00 38.56 196 HIS A N 1
ATOM 1570 C CA . HIS A 1 196 ? -12.699 -20.543 -0.594 1.00 38.56 196 HIS A CA 1
ATOM 1571 C C . HIS A 1 196 ? -13.505 -20.683 0.703 1.00 38.56 196 HIS A C 1
ATOM 1573 O O . HIS A 1 196 ? -13.565 -19.684 1.456 1.00 38.56 196 HIS A O 1
#